Protein AF-A0A1F6KHM4-F1 (afdb_monomer_lite)

Foldseek 3Di:
DDPPQPQAAQDLVNLVVLCVQFAPDDPVVLLVCLVLLLVLLVVCCVPQVLLAPDCNPSPNVCVSSQEGEHEPVSVQVCCCVVVVDGDPDDDQWAADSNNRHTYGYDCVVVVVPDDPVVLVVLCVVQVHSVSSSVVVSVLVSSLSSNLRSLVSQWDPVADPLLLSLVSLLVSVVCCVVVVRPRDDDPLSVVSVVLLVVLCVPVNVSLSSSLTRVSDPDPVSSVVSSVVSVVSCVVVVVVVSDVPRPPDPPDDDDD

Radius of gyration: 18.76 Å; chains: 1; bounding box: 48×50×46 Å

pLDDT: mean 82.16, std 16.26, range [26.11, 97.56]

Structure (mmCIF, N/CA/C/O backbone):
data_AF-A0A1F6KHM4-F1
#
_entry.id   AF-A0A1F6KHM4-F1
#
loop_
_atom_site.group_PDB
_atom_site.id
_atom_site.type_symbol
_atom_site.label_atom_id
_atom_site.label_alt_id
_atom_site.label_comp_id
_atom_site.label_asym_id
_atom_site.label_entity_id
_atom_site.label_seq_id
_atom_site.pdbx_PDB_ins_code
_atom_site.Cartn_x
_atom_site.Cartn_y
_atom_site.Cartn_z
_atom_site.occupancy
_atom_site.B_iso_or_equiv
_atom_site.auth_seq_id
_atom_site.auth_comp_id
_atom_site.auth_asym_id
_atom_site.auth_atom_id
_atom_site.pdbx_PDB_model_num
ATOM 1 N N . MET A 1 1 ? 14.483 -21.999 -14.421 1.00 28.62 1 MET A N 1
ATOM 2 C CA . MET A 1 1 ? 13.491 -22.537 -13.471 1.00 28.62 1 MET A CA 1
ATOM 3 C C . MET A 1 1 ? 12.609 -21.375 -13.069 1.00 28.62 1 MET A C 1
ATOM 5 O O . MET A 1 1 ? 13.083 -20.493 -12.366 1.00 28.62 1 MET A O 1
ATOM 9 N N . GLY A 1 2 ? 11.421 -21.286 -13.671 1.00 30.05 2 GLY A N 1
ATOM 10 C CA . GLY A 1 2 ? 10.464 -20.228 -13.361 1.00 30.05 2 GLY A CA 1
ATOM 11 C C . GLY A 1 2 ? 9.961 -20.434 -11.942 1.00 30.05 2 GLY A C 1
ATOM 12 O O . GLY A 1 2 ? 9.588 -21.547 -11.585 1.00 30.05 2 GLY A O 1
ATOM 13 N N . VAL A 1 3 ? 10.021 -19.390 -11.123 1.00 30.77 3 VAL A N 1
ATOM 14 C CA . VAL A 1 3 ? 9.354 -19.400 -9.824 1.00 30.77 3 VAL A CA 1
ATOM 15 C C . VAL A 1 3 ? 7.864 -19.340 -10.140 1.00 30.77 3 VAL A C 1
ATOM 17 O O . VAL A 1 3 ? 7.354 -18.280 -10.499 1.00 30.77 3 VAL A O 1
ATOM 20 N N . GLU A 1 4 ? 7.195 -20.492 -10.112 1.00 34.97 4 GLU A N 1
ATOM 21 C CA . GLU A 1 4 ? 5.739 -20.564 -10.180 1.00 34.97 4 GLU A CA 1
ATOM 22 C C . GLU A 1 4 ? 5.186 -19.744 -9.016 1.00 34.97 4 GLU A C 1
ATOM 24 O O . GLU A 1 4 ? 5.328 -20.086 -7.839 1.00 34.97 4 GLU A O 1
ATOM 29 N N . ARG A 1 5 ? 4.612 -18.591 -9.355 1.00 45.84 5 ARG A N 1
ATOM 30 C CA . ARG A 1 5 ? 3.789 -17.830 -8.437 1.00 45.84 5 ARG A CA 1
ATOM 31 C C . ARG A 1 5 ? 2.599 -18.720 -8.052 1.00 45.84 5 ARG A C 1
ATOM 33 O O . ARG A 1 5 ? 1.748 -19.000 -8.890 1.00 45.84 5 ARG A O 1
ATOM 40 N N . ASN A 1 6 ? 2.514 -19.152 -6.795 1.00 44.81 6 ASN A N 1
ATOM 41 C CA . ASN A 1 6 ? 1.256 -19.656 -6.233 1.00 44.81 6 ASN A CA 1
ATOM 42 C C . ASN A 1 6 ? 0.303 -18.460 -6.010 1.00 44.81 6 ASN A C 1
ATOM 44 O O . ASN A 1 6 ? 0.031 -18.072 -4.874 1.00 44.81 6 ASN A O 1
ATOM 48 N N . ASP A 1 7 ? -0.148 -17.844 -7.108 1.00 59.03 7 ASP A N 1
ATOM 49 C CA . ASP A 1 7 ? -1.039 -16.677 -7.157 1.00 59.03 7 ASP A CA 1
ATOM 50 C C . ASP A 1 7 ? -2.502 -17.118 -7.066 1.00 59.03 7 ASP A C 1
ATOM 52 O O . ASP A 1 7 ? -3.278 -17.043 -8.017 1.00 59.03 7 ASP A O 1
ATOM 56 N N . PHE A 1 8 ? -2.898 -17.615 -5.899 1.00 75.94 8 PHE A N 1
ATOM 57 C CA . PHE A 1 8 ? -4.319 -17.675 -5.582 1.00 75.94 8 PHE A CA 1
ATOM 58 C C . PHE A 1 8 ? -4.787 -16.270 -5.189 1.00 75.94 8 PHE A C 1
ATOM 60 O O . PHE A 1 8 ? -4.265 -15.701 -4.230 1.00 75.94 8 PHE A O 1
ATOM 67 N N . ILE A 1 9 ? -5.779 -15.733 -5.899 1.00 83.81 9 ILE A N 1
ATOM 68 C CA . ILE A 1 9 ? -6.504 -14.513 -5.525 1.00 83.81 9 ILE A CA 1
ATOM 69 C C . ILE A 1 9 ? -7.805 -14.928 -4.835 1.00 83.81 9 ILE A C 1
ATOM 71 O O . ILE A 1 9 ? -8.534 -15.787 -5.335 1.00 83.81 9 ILE A O 1
ATOM 75 N N . ALA A 1 10 ? -8.088 -14.346 -3.669 1.00 86.69 10 ALA A N 1
ATOM 76 C CA . ALA A 1 10 ? -9.263 -14.695 -2.887 1.00 86.69 10 ALA A CA 1
ATOM 77 C C . ALA A 1 10 ? -10.538 -14.279 -3.629 1.00 86.69 10 ALA A C 1
ATOM 79 O O . ALA A 1 10 ? -10.721 -13.118 -3.994 1.00 86.69 10 ALA A O 1
ATOM 80 N N . SER A 1 11 ? -11.439 -15.240 -3.833 1.00 87.12 11 SER A N 1
ATOM 81 C CA . SER A 1 11 ? -12.748 -14.971 -4.427 1.00 87.12 11 SER A CA 1
ATOM 82 C C . SER A 1 11 ? -13.629 -14.145 -3.480 1.00 87.12 11 SER A C 1
ATOM 84 O O . SER A 1 11 ? -13.403 -14.115 -2.269 1.00 87.12 11 SER A O 1
ATOM 86 N N . LYS A 1 12 ? -14.701 -13.536 -4.005 1.00 87.50 12 LYS A N 1
ATOM 87 C CA . LYS A 1 12 ? -15.715 -12.854 -3.175 1.00 87.50 12 LYS A CA 1
ATOM 88 C C . LYS A 1 12 ? -16.316 -13.773 -2.107 1.00 87.50 12 LYS A C 1
ATOM 90 O O . LYS A 1 12 ? -16.565 -13.331 -0.991 1.00 87.50 12 LYS A O 1
ATOM 95 N N . GLU A 1 13 ? -16.529 -15.046 -2.436 1.00 89.69 13 GLU A N 1
ATOM 96 C CA . GLU A 1 13 ? -17.033 -16.042 -1.487 1.00 89.69 13 GLU A CA 1
ATOM 97 C C . GLU A 1 13 ? -16.014 -16.336 -0.383 1.00 89.69 13 GLU A C 1
ATOM 99 O O . GLU A 1 13 ? -16.358 -16.268 0.794 1.00 89.69 13 GLU A O 1
ATOM 104 N N . THR A 1 14 ? -14.748 -16.547 -0.754 1.00 91.25 14 THR A N 1
ATOM 105 C CA . THR A 1 14 ? -13.648 -16.716 0.204 1.00 91.25 14 THR A CA 1
ATOM 106 C C . THR A 1 14 ? -13.553 -15.519 1.146 1.00 91.25 14 THR A C 1
ATOM 108 O O . THR A 1 14 ? -13.461 -15.694 2.356 1.00 91.25 14 THR A O 1
ATOM 111 N N . MET A 1 15 ? -13.624 -14.297 0.611 1.00 91.81 15 MET A N 1
ATOM 112 C CA . MET A 1 15 ? -13.589 -13.085 1.427 1.00 91.81 15 MET A CA 1
ATOM 113 C C . MET A 1 15 ? -14.795 -12.981 2.358 1.00 91.81 15 MET A C 1
ATOM 115 O O . MET A 1 15 ? -14.624 -12.613 3.514 1.00 91.81 15 MET A O 1
ATOM 119 N N . ARG A 1 16 ? -16.002 -13.342 1.906 1.00 90.12 16 ARG A N 1
ATOM 120 C CA . ARG A 1 16 ? -17.200 -13.371 2.759 1.00 90.12 16 ARG A CA 1
ATOM 121 C C . ARG A 1 16 ? -17.022 -14.320 3.948 1.00 90.12 16 ARG A C 1
ATOM 123 O O . ARG A 1 16 ? -17.365 -13.951 5.068 1.00 90.12 16 ARG A O 1
ATOM 130 N N . ASP A 1 17 ? -16.473 -15.511 3.719 1.00 91.69 17 ASP A N 1
ATOM 131 C CA . ASP A 1 17 ? -16.219 -16.472 4.797 1.00 91.69 17 ASP A CA 1
ATOM 132 C C . ASP A 1 17 ? -15.145 -15.963 5.767 1.00 91.69 17 ASP A C 1
ATOM 134 O O . ASP A 1 17 ? -15.367 -15.962 6.976 1.00 91.69 17 ASP A O 1
ATOM 138 N N . LEU A 1 18 ? -14.034 -15.421 5.256 1.00 92.88 18 LEU A N 1
ATOM 139 C CA . LEU A 1 18 ? -12.994 -14.817 6.096 1.00 92.88 18 LEU A CA 1
ATOM 140 C C . LEU A 1 18 ? -13.534 -13.654 6.940 1.00 92.88 18 LEU A C 1
ATOM 142 O O . LEU A 1 18 ? -13.205 -13.525 8.117 1.00 92.88 18 LEU A O 1
ATOM 146 N N . ARG A 1 19 ? -14.396 -12.812 6.370 1.00 92.69 19 ARG A N 1
ATOM 147 C CA . ARG A 1 19 ? -14.997 -11.690 7.098 1.00 92.69 19 ARG A CA 1
ATOM 148 C C . ARG A 1 19 ? -15.915 -12.167 8.213 1.00 92.69 19 ARG A C 1
ATOM 150 O O . ARG A 1 19 ? -15.824 -11.647 9.319 1.00 92.69 19 ARG A O 1
ATOM 157 N N . ARG A 1 20 ? -16.739 -13.185 7.953 1.00 90.31 20 ARG A N 1
ATOM 158 C CA . ARG A 1 20 ? -17.593 -13.804 8.976 1.00 90.31 20 ARG A CA 1
ATOM 159 C C . ARG A 1 20 ? -16.772 -14.374 10.134 1.00 90.31 20 ARG A C 1
ATOM 161 O O . ARG A 1 20 ? -17.189 -14.260 11.282 1.00 90.31 20 ARG A O 1
ATOM 168 N N . ASP A 1 21 ? -15.640 -15.001 9.826 1.00 90.12 21 ASP A N 1
ATOM 169 C CA . ASP A 1 21 ? -14.897 -15.804 10.798 1.00 90.12 21 ASP A CA 1
ATOM 170 C C . ASP A 1 21 ? -13.852 -14.994 11.591 1.00 90.12 21 ASP A C 1
ATOM 172 O O . ASP A 1 21 ? -13.484 -15.399 12.700 1.00 90.12 21 ASP A O 1
ATOM 176 N N . TYR A 1 22 ? -13.384 -13.864 11.042 1.00 91.69 22 TYR A N 1
ATOM 177 C CA . TYR A 1 22 ? -12.294 -13.074 11.626 1.00 91.69 22 TYR A CA 1
ATOM 178 C C . TYR A 1 22 ? -12.566 -11.570 11.728 1.00 91.69 22 TYR A C 1
ATOM 180 O O . TYR A 1 22 ? -11.898 -10.905 12.520 1.00 91.69 22 TYR A O 1
ATOM 188 N N . SER A 1 23 ? -13.481 -11.002 10.932 1.00 89.69 23 SER A N 1
ATOM 189 C CA . SER A 1 23 ? -13.598 -9.547 10.880 1.00 89.69 23 SER A CA 1
ATOM 190 C C . SER A 1 23 ? -14.338 -8.960 12.073 1.00 89.69 23 SER A C 1
ATOM 192 O O . SER A 1 23 ? -15.332 -9.501 12.551 1.00 89.69 23 SER 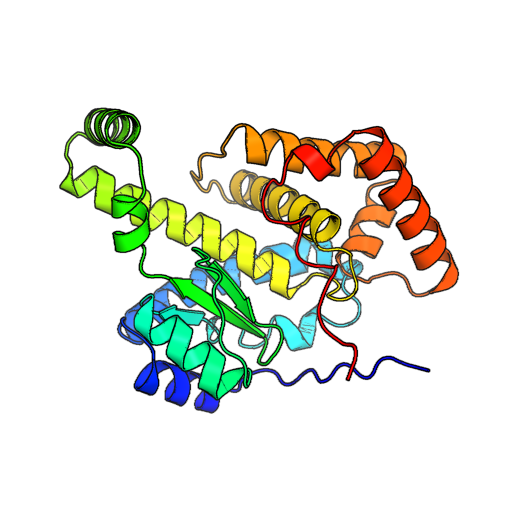A O 1
ATOM 194 N N . VAL A 1 24 ? -13.858 -7.803 12.524 1.00 85.88 24 VAL A N 1
ATOM 195 C CA . VAL A 1 24 ? -14.419 -7.069 13.669 1.00 85.88 24 VAL A CA 1
ATOM 196 C C . VAL A 1 24 ? -15.332 -5.917 13.257 1.00 85.88 24 VAL A C 1
ATOM 198 O O . VAL A 1 24 ? -15.947 -5.273 14.106 1.00 85.88 24 VAL A O 1
ATOM 201 N N . VAL A 1 25 ? -15.461 -5.666 11.953 1.00 84.50 25 VAL A N 1
ATOM 202 C CA . VAL A 1 25 ? -16.332 -4.626 11.397 1.00 84.50 25 VAL A CA 1
ATOM 203 C C . VAL A 1 25 ? -17.408 -5.245 10.508 1.00 84.50 25 VAL A C 1
ATOM 205 O O . VAL A 1 25 ? -17.296 -6.373 10.034 1.00 84.50 25 VAL A O 1
ATOM 208 N N . ARG A 1 26 ? -18.486 -4.494 10.272 1.00 83.44 26 ARG A N 1
ATOM 209 C CA . ARG A 1 26 ? -19.587 -4.937 9.405 1.00 83.44 26 ARG A CA 1
ATOM 210 C C . ARG A 1 26 ? -19.180 -4.890 7.933 1.00 83.44 26 ARG A C 1
ATOM 212 O O . ARG A 1 26 ? -18.459 -3.982 7.524 1.00 83.44 26 ARG A O 1
ATOM 219 N N . ASP A 1 27 ? -19.758 -5.778 7.126 1.00 80.06 27 ASP A N 1
ATOM 220 C CA . ASP A 1 27 ? -19.531 -5.818 5.675 1.00 80.06 27 ASP A CA 1
ATOM 221 C C . ASP A 1 27 ? -19.780 -4.468 4.994 1.00 80.06 27 ASP A C 1
ATOM 223 O O . ASP A 1 27 ? -18.946 -4.028 4.211 1.00 80.06 27 ASP A O 1
ATOM 227 N N . SER A 1 28 ? -20.839 -3.751 5.380 1.00 82.56 28 SER A N 1
ATOM 228 C CA . SER A 1 28 ? -21.159 -2.431 4.819 1.00 82.56 28 SER A CA 1
ATOM 229 C C . SER A 1 28 ? -20.051 -1.389 5.026 1.00 82.56 28 SER A C 1
ATOM 231 O O . SER A 1 28 ? -19.874 -0.502 4.197 1.00 82.56 28 SER A O 1
ATOM 233 N N . PHE A 1 29 ? -19.301 -1.472 6.132 1.00 84.50 29 PHE A N 1
ATOM 234 C CA . PHE A 1 29 ? -18.171 -0.574 6.376 1.00 84.50 29 PHE A CA 1
ATOM 235 C C . PHE A 1 29 ? -16.986 -0.940 5.477 1.00 84.50 29 PHE A C 1
ATOM 237 O O . PHE A 1 29 ? -16.412 -0.064 4.837 1.00 84.50 29 PHE A O 1
ATOM 244 N N . GLN A 1 30 ? -16.675 -2.231 5.339 1.00 83.69 30 GLN A N 1
ATOM 245 C CA . GLN A 1 30 ? -15.611 -2.687 4.434 1.00 83.69 30 GLN A CA 1
ATOM 246 C C . GLN A 1 30 ? -15.922 -2.348 2.976 1.00 83.69 30 GLN A C 1
ATOM 248 O O . GLN A 1 30 ? -15.033 -1.918 2.251 1.00 83.69 30 GLN A O 1
ATOM 253 N N . GLU A 1 31 ? -17.180 -2.494 2.554 1.00 82.94 31 GLU A N 1
ATOM 254 C CA . GLU A 1 31 ? -17.634 -2.100 1.217 1.00 82.94 31 GLU A CA 1
ATOM 255 C C . GLU A 1 31 ? -17.439 -0.601 0.972 1.00 82.94 31 GLU A C 1
ATOM 257 O O . GLU A 1 31 ? -16.967 -0.221 -0.096 1.00 82.94 31 GLU A O 1
ATOM 262 N N . SER A 1 32 ? -17.717 0.249 1.971 1.00 84.94 32 SER A N 1
ATOM 263 C CA . SER A 1 32 ? -17.492 1.695 1.843 1.00 84.94 32 SER A CA 1
ATOM 264 C C . SER A 1 32 ? -16.016 2.047 1.616 1.00 84.94 32 SER A C 1
ATOM 266 O O . SER A 1 32 ? -15.709 2.935 0.824 1.00 84.94 32 SER A O 1
ATOM 268 N N . LEU A 1 33 ? -15.103 1.296 2.239 1.00 87.69 33 LEU A N 1
ATOM 269 C CA . LEU A 1 33 ? -13.656 1.459 2.081 1.00 87.69 33 LEU A CA 1
ATOM 270 C C . LEU A 1 33 ? -13.120 0.812 0.804 1.00 87.69 33 LEU A C 1
ATOM 272 O O . LEU A 1 33 ? -12.094 1.242 0.280 1.00 87.69 33 LEU A O 1
ATOM 276 N N . GLY A 1 34 ? -13.834 -0.177 0.264 1.00 88.81 34 GLY A N 1
ATOM 277 C CA . GLY A 1 34 ? -13.542 -0.758 -1.041 1.00 88.81 34 GLY A CA 1
ATOM 278 C C . GLY A 1 34 ? -13.520 0.296 -2.151 1.00 88.81 34 GLY A C 1
ATOM 279 O O . GLY A 1 34 ? -12.678 0.218 -3.043 1.00 88.81 34 GLY A O 1
ATOM 280 N N . THR A 1 35 ? -14.359 1.333 -2.062 1.00 89.12 35 THR A N 1
ATOM 281 C CA . THR A 1 35 ? -14.328 2.467 -3.001 1.00 89.12 35 THR A CA 1
ATOM 282 C C . THR A 1 35 ? -12.956 3.141 -3.032 1.00 89.12 35 THR A C 1
ATOM 284 O O . THR A 1 35 ? -12.414 3.352 -4.112 1.00 89.12 35 THR A O 1
ATOM 287 N N . LEU A 1 36 ? -12.344 3.397 -1.869 1.00 91.00 36 LEU A N 1
ATOM 288 C CA . LEU A 1 36 ? -11.007 3.991 -1.794 1.00 91.00 36 LEU A CA 1
ATOM 289 C C . LEU A 1 36 ? -9.944 3.064 -2.397 1.00 91.00 36 LEU A C 1
ATOM 291 O O . LEU A 1 36 ? -9.118 3.511 -3.186 1.00 91.00 36 LEU A O 1
ATOM 295 N N . VAL A 1 37 ? -9.990 1.765 -2.083 1.00 93.12 37 VAL A N 1
ATOM 296 C CA . VAL A 1 37 ? -9.074 0.777 -2.683 1.00 93.12 37 VAL A CA 1
ATOM 297 C C . VAL A 1 37 ? -9.197 0.789 -4.208 1.00 93.12 37 VAL A C 1
ATOM 299 O O . VAL A 1 37 ? -8.187 0.764 -4.912 1.00 93.12 37 VAL A O 1
ATOM 302 N N . ARG A 1 38 ? -10.429 0.855 -4.730 1.00 91.75 38 ARG A N 1
ATOM 303 C CA . ARG A 1 38 ? -10.678 0.917 -6.171 1.00 91.75 38 ARG A CA 1
ATOM 304 C C . ARG A 1 38 ? -10.103 2.188 -6.784 1.00 91.75 38 ARG A C 1
ATOM 306 O O . ARG A 1 38 ? -9.415 2.097 -7.793 1.00 91.75 38 ARG A O 1
ATOM 313 N N . GLU A 1 39 ? -10.334 3.341 -6.165 1.00 91.75 39 GLU A N 1
ATOM 314 C CA . GLU A 1 39 ? -9.797 4.620 -6.632 1.00 91.75 39 GLU A CA 1
ATOM 315 C C . GLU A 1 39 ? -8.266 4.625 -6.691 1.00 91.75 39 GLU A C 1
ATOM 317 O O . GLU A 1 39 ? -7.688 5.038 -7.698 1.00 91.75 39 GLU A O 1
ATOM 322 N N . VAL A 1 40 ? -7.606 4.131 -5.640 1.00 93.25 40 VAL A N 1
ATOM 323 C CA . VAL A 1 40 ? -6.141 4.031 -5.582 1.00 93.25 40 VAL A CA 1
ATOM 324 C C . VAL A 1 40 ? -5.620 3.049 -6.635 1.00 93.25 40 VAL A C 1
ATOM 326 O O . VAL A 1 40 ? -4.666 3.352 -7.352 1.00 93.25 40 VAL A O 1
ATOM 329 N N . SER A 1 41 ? -6.269 1.891 -6.776 1.00 92.38 41 SER A N 1
ATOM 330 C CA . SER A 1 41 ? -5.954 0.902 -7.811 1.00 92.38 41 SER A CA 1
ATOM 331 C C . SER A 1 41 ? -6.075 1.496 -9.219 1.00 92.38 41 SER A C 1
ATOM 333 O O . SER A 1 41 ? -5.171 1.337 -10.037 1.00 92.38 41 SER A O 1
ATOM 335 N N . ASP A 1 42 ? -7.173 2.194 -9.514 1.00 91.44 42 ASP A N 1
ATOM 336 C CA . ASP A 1 42 ? -7.412 2.808 -10.823 1.00 91.44 42 ASP A CA 1
ATOM 337 C C . ASP A 1 42 ? -6.386 3.907 -11.125 1.00 91.44 42 ASP A C 1
ATOM 339 O O . ASP A 1 42 ? -5.901 4.003 -12.256 1.00 91.44 42 ASP A O 1
ATOM 343 N N . PHE A 1 43 ? -5.995 4.689 -10.116 1.00 92.75 43 PHE A N 1
ATOM 344 C CA . PHE A 1 43 ? -4.909 5.658 -10.236 1.00 92.75 43 PHE A CA 1
ATOM 345 C C . PHE A 1 43 ? -3.581 4.978 -10.597 1.00 92.75 43 PHE A C 1
ATOM 347 O O . PHE A 1 43 ? -2.951 5.353 -11.587 1.00 92.75 43 PHE A O 1
ATOM 354 N N . LEU A 1 44 ? -3.182 3.944 -9.847 1.00 92.69 44 LEU A N 1
ATOM 355 C CA . LEU A 1 44 ? -1.940 3.202 -10.084 1.00 92.69 44 LEU A CA 1
ATOM 356 C C . LEU A 1 44 ? -1.903 2.592 -11.486 1.00 92.69 44 LEU A C 1
ATOM 358 O O . LEU A 1 44 ? -0.911 2.730 -12.200 1.00 92.69 44 LEU A O 1
ATOM 362 N N . VAL A 1 45 ? -2.999 1.961 -11.907 1.00 91.44 45 VAL A N 1
ATOM 363 C CA . VAL A 1 45 ? -3.124 1.358 -13.238 1.00 91.44 45 VAL A CA 1
ATOM 364 C C . VAL A 1 45 ? -3.091 2.416 -14.340 1.00 91.44 45 VAL A C 1
ATOM 366 O O . VAL A 1 45 ? -2.487 2.188 -15.387 1.00 91.44 45 VAL A O 1
ATOM 369 N N . THR A 1 46 ? -3.726 3.567 -14.133 1.00 91.12 46 THR A N 1
ATOM 370 C CA . THR A 1 46 ? -3.741 4.644 -15.132 1.00 91.12 46 THR A CA 1
ATOM 371 C C . THR A 1 46 ? -2.362 5.272 -15.289 1.00 91.12 46 THR A C 1
ATOM 373 O O . THR A 1 46 ? -1.926 5.503 -16.415 1.00 91.12 46 THR A O 1
ATOM 376 N N . LYS A 1 47 ? -1.671 5.529 -14.175 1.00 93.00 47 LYS A N 1
ATOM 377 C CA . LYS A 1 47 ? -0.398 6.254 -14.161 1.00 93.00 47 LYS A CA 1
ATOM 378 C C . LYS A 1 47 ? 0.810 5.365 -14.462 1.00 93.00 47 LYS A C 1
ATOM 380 O O . LYS A 1 47 ? 1.700 5.786 -15.187 1.00 93.00 47 LYS A O 1
ATOM 385 N N . TYR A 1 48 ? 0.831 4.138 -13.941 1.00 92.44 48 TYR A N 1
ATOM 386 C CA . TYR A 1 48 ? 1.996 3.242 -13.997 1.00 92.44 48 TYR A CA 1
ATOM 387 C C . TYR A 1 48 ? 1.717 1.907 -14.704 1.00 92.44 48 TYR A C 1
ATOM 389 O O . TYR A 1 48 ? 2.593 1.044 -14.771 1.00 92.44 48 TYR A O 1
ATOM 397 N N . GLY A 1 49 ? 0.512 1.711 -15.252 1.00 90.12 49 GLY A N 1
ATOM 398 C CA . GLY A 1 49 ? 0.074 0.425 -15.804 1.00 90.12 49 GLY A CA 1
ATOM 399 C C . GLY A 1 49 ? 0.908 -0.103 -16.972 1.00 90.12 49 GLY A C 1
ATOM 400 O O . GLY A 1 49 ? 0.924 -1.308 -17.212 1.00 90.12 49 GLY A O 1
ATOM 401 N N . GLU A 1 50 ? 1.637 0.753 -17.690 1.00 90.69 50 GLU A N 1
ATOM 402 C CA . GLU A 1 50 ? 2.561 0.304 -18.740 1.00 90.69 50 GLU A CA 1
ATOM 403 C C . GLU A 1 50 ? 3.780 -0.463 -18.193 1.00 90.69 50 GLU A C 1
ATOM 405 O O . GLU A 1 50 ? 4.373 -1.279 -18.902 1.00 90.69 50 GLU A O 1
ATOM 410 N N . PHE A 1 51 ? 4.113 -0.269 -16.912 1.00 92.75 51 PHE A N 1
ATOM 411 C CA . PHE A 1 51 ? 5.207 -0.950 -16.213 1.00 92.75 51 PHE A CA 1
ATOM 412 C C . PHE A 1 51 ? 4.751 -2.216 -15.468 1.00 92.75 51 PHE A C 1
ATOM 414 O O . PHE A 1 51 ? 5.565 -2.862 -14.811 1.00 92.75 51 PHE A O 1
ATOM 421 N N . MET A 1 52 ? 3.470 -2.586 -15.586 1.00 89.00 52 MET A N 1
ATOM 422 C CA . MET A 1 52 ? 2.776 -3.622 -14.810 1.00 89.00 52 MET A CA 1
ATOM 423 C C . MET A 1 52 ? 2.376 -4.829 -15.689 1.00 89.00 52 MET A C 1
ATOM 425 O O . MET A 1 52 ? 1.209 -4.979 -16.060 1.00 89.00 52 MET A O 1
ATOM 429 N N . PRO A 1 53 ? 3.306 -5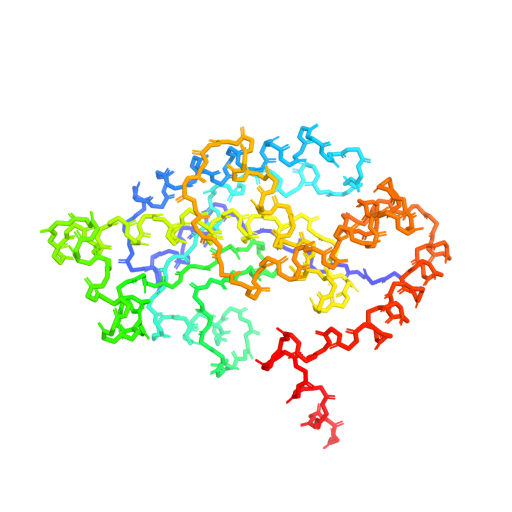.733 -16.047 1.00 77.06 53 PRO A N 1
ATOM 430 C CA . PRO A 1 53 ? 3.093 -6.713 -17.116 1.00 77.06 53 PRO A CA 1
ATOM 431 C C . PRO A 1 53 ? 2.068 -7.808 -16.794 1.00 77.06 53 PRO A C 1
ATOM 433 O O . PRO A 1 53 ? 1.573 -8.435 -17.722 1.00 77.06 53 PRO A O 1
ATOM 436 N N . ASN A 1 54 ? 1.750 -8.047 -15.516 1.00 61.53 54 ASN A N 1
ATOM 437 C CA . ASN A 1 54 ? 0.846 -9.127 -15.086 1.00 61.53 54 ASN A CA 1
ATOM 438 C C . ASN A 1 54 ? -0.227 -8.682 -14.078 1.00 61.53 54 ASN A C 1
ATOM 440 O O . ASN A 1 54 ? -1.028 -9.500 -13.636 1.00 61.53 54 ASN A O 1
ATOM 444 N N . THR A 1 55 ? -0.232 -7.415 -13.661 1.00 59.94 55 THR A N 1
ATOM 445 C CA . THR A 1 55 ? -1.020 -6.962 -12.503 1.00 59.94 55 THR A CA 1
ATOM 446 C C . THR A 1 55 ? -2.264 -6.162 -12.887 1.00 59.94 55 THR A C 1
ATOM 448 O O . THR A 1 55 ? -3.204 -6.115 -12.099 1.00 59.94 55 THR A O 1
ATOM 451 N N . LYS A 1 56 ? -2.345 -5.629 -14.115 1.00 60.78 56 LYS A N 1
ATOM 452 C CA . LYS A 1 56 ? -3.482 -4.800 -14.544 1.00 60.78 56 LYS A CA 1
ATOM 453 C C . LYS A 1 56 ? -4.836 -5.515 -14.433 1.00 60.78 56 LYS A C 1
ATOM 455 O O . LYS A 1 56 ? -5.735 -4.985 -13.790 1.00 60.78 56 LYS A O 1
ATOM 460 N N . ASP A 1 57 ? -4.959 -6.723 -14.980 1.00 55.38 57 ASP A N 1
ATOM 461 C CA . ASP A 1 57 ? -6.261 -7.408 -15.061 1.00 55.38 57 ASP A CA 1
ATOM 462 C C . ASP A 1 57 ? -6.504 -8.370 -13.883 1.00 55.38 57 ASP A C 1
ATOM 464 O O . ASP A 1 57 ? -7.629 -8.536 -13.434 1.00 55.38 57 ASP A O 1
ATOM 468 N N . GLN A 1 58 ? -5.454 -8.985 -13.325 1.00 59.50 58 GLN A N 1
ATOM 469 C CA . GLN A 1 58 ? -5.602 -9.979 -12.246 1.00 59.50 58 GLN A CA 1
ATOM 470 C C . GLN A 1 58 ? -5.658 -9.367 -10.846 1.00 59.50 58 GLN A C 1
ATOM 472 O O . GLN A 1 58 ? -6.267 -9.944 -9.946 1.00 59.50 58 GLN A O 1
ATOM 477 N N . ILE A 1 59 ? -4.986 -8.229 -10.644 1.00 63.62 59 ILE A N 1
ATOM 478 C CA . ILE A 1 59 ? -4.929 -7.577 -9.336 1.00 63.62 59 ILE A CA 1
ATOM 479 C C . ILE A 1 59 ? -5.980 -6.486 -9.228 1.00 63.62 59 ILE A C 1
ATOM 481 O O . ILE A 1 59 ? -6.488 -6.322 -8.133 1.00 63.62 59 ILE A O 1
ATOM 485 N N . SER A 1 60 ? -6.374 -5.791 -10.300 1.00 65.19 60 SER A N 1
ATOM 486 C CA . SER A 1 60 ? -7.422 -4.765 -10.174 1.00 65.19 60 SER A CA 1
ATOM 487 C C . SER A 1 60 ? -8.832 -5.353 -10.043 1.00 65.19 60 SER A C 1
ATOM 489 O O . SER A 1 60 ? -9.675 -4.771 -9.357 1.00 65.19 60 SER A O 1
ATOM 491 N N . ASP A 1 61 ? -9.099 -6.519 -10.639 1.00 72.69 61 ASP A N 1
ATOM 492 C CA . ASP A 1 61 ? -10.430 -7.121 -10.609 1.00 72.69 61 ASP A CA 1
ATOM 493 C C . ASP A 1 61 ? -10.793 -7.591 -9.195 1.00 72.69 61 ASP A C 1
ATOM 495 O O . ASP A 1 61 ? -10.221 -8.526 -8.628 1.00 72.69 61 ASP A O 1
ATOM 499 N N . GLY A 1 62 ? -11.772 -6.914 -8.595 1.00 80.69 62 GLY A N 1
ATOM 500 C CA . GLY A 1 62 ? -12.300 -7.260 -7.283 1.00 80.69 62 GLY A CA 1
ATOM 501 C C . GLY A 1 62 ? -11.388 -6.918 -6.103 1.00 80.69 62 GLY A C 1
ATOM 502 O O . GLY A 1 62 ? -11.674 -7.390 -4.998 1.00 80.69 62 GLY A O 1
ATOM 503 N N . ILE A 1 63 ? -10.316 -6.135 -6.295 1.00 87.12 63 ILE A N 1
ATOM 504 C CA . ILE A 1 63 ? -9.402 -5.687 -5.224 1.00 87.12 63 ILE A CA 1
ATOM 505 C C . ILE A 1 63 ? -10.124 -4.983 -4.080 1.00 87.12 63 ILE A C 1
ATOM 507 O O . ILE A 1 63 ? -9.819 -5.226 -2.915 1.00 87.12 63 ILE A O 1
ATOM 511 N N . GLU A 1 64 ? -11.168 -4.226 -4.401 1.00 89.81 64 GLU A N 1
ATOM 512 C CA . GLU A 1 64 ? -12.019 -3.529 -3.445 1.00 89.81 64 GLU A CA 1
ATOM 513 C C . GLU A 1 64 ? -12.722 -4.470 -2.457 1.00 89.81 64 GLU A C 1
ATOM 515 O O . GLU A 1 64 ? -13.122 -4.068 -1.367 1.00 89.81 64 GLU A O 1
ATOM 520 N N . ASN A 1 65 ? -12.835 -5.756 -2.803 1.00 88.75 65 ASN A N 1
ATOM 521 C CA . ASN A 1 65 ? -13.477 -6.765 -1.967 1.00 88.75 65 ASN A CA 1
ATOM 522 C C . ASN A 1 65 ? -12.482 -7.535 -1.088 1.00 88.75 65 ASN A C 1
ATOM 524 O O . ASN A 1 65 ? -12.901 -8.391 -0.310 1.00 88.75 65 ASN A O 1
ATOM 528 N N . ARG A 1 66 ? -11.178 -7.261 -1.187 1.00 90.75 66 ARG A N 1
ATOM 529 C CA . ARG A 1 66 ? -10.125 -8.043 -0.520 1.00 90.75 66 ARG A CA 1
ATOM 530 C C . ARG A 1 66 ? -9.571 -7.380 0.741 1.00 90.75 66 ARG A C 1
ATOM 532 O O . ARG A 1 66 ? -8.461 -7.685 1.161 1.00 90.75 66 ARG A O 1
ATOM 539 N N . LEU A 1 67 ? -10.374 -6.522 1.370 1.00 92.19 67 LEU A N 1
ATOM 540 C CA . LEU A 1 67 ? -10.111 -5.980 2.702 1.00 92.19 67 LEU A CA 1
ATOM 541 C C . LEU A 1 67 ? -10.594 -6.925 3.808 1.00 92.19 67 LEU A C 1
ATOM 543 O O . LEU A 1 67 ? -11.681 -7.511 3.702 1.00 92.19 67 LEU A O 1
ATOM 547 N N . LEU A 1 68 ? -9.801 -7.013 4.877 1.00 91.81 68 LEU A N 1
ATOM 548 C CA . LEU A 1 68 ? -10.128 -7.730 6.103 1.00 91.81 68 LEU A CA 1
ATOM 549 C C . LEU A 1 68 ? -9.683 -6.926 7.337 1.00 91.81 68 LEU A C 1
ATOM 551 O O . LEU A 1 68 ? -8.497 -6.663 7.516 1.00 91.81 68 LEU A O 1
ATOM 555 N N . PHE A 1 69 ? -10.634 -6.561 8.198 1.00 90.44 69 PHE A N 1
ATOM 556 C CA . PHE A 1 69 ? -10.360 -5.806 9.430 1.00 90.44 69 PHE A CA 1
ATOM 557 C C . PHE A 1 69 ? -10.303 -6.711 10.644 1.00 90.44 69 PHE A C 1
ATOM 559 O O . PHE A 1 69 ? -11.307 -7.357 10.941 1.00 90.44 69 PHE A O 1
ATOM 566 N N . LEU A 1 70 ? -9.185 -6.721 11.363 1.00 89.06 70 LEU A N 1
ATOM 567 C CA . LEU A 1 70 ? -8.926 -7.663 12.450 1.00 89.06 70 LEU A CA 1
ATOM 568 C C . LEU A 1 70 ? -8.565 -6.937 13.753 1.00 89.06 70 LEU A C 1
ATOM 570 O O . LEU A 1 70 ? -7.883 -5.920 13.741 1.00 89.06 70 LEU A O 1
ATOM 574 N N . THR A 1 71 ? -8.946 -7.498 14.900 1.00 86.81 71 THR A N 1
ATOM 575 C CA . THR A 1 71 ? -8.239 -7.213 16.164 1.00 86.81 71 THR A CA 1
ATOM 576 C C . THR A 1 71 ? -6.893 -7.937 16.191 1.00 86.81 71 THR A C 1
ATOM 578 O O . THR A 1 71 ? -6.698 -8.903 15.450 1.00 86.81 71 THR A O 1
ATOM 581 N N . LYS A 1 72 ? -5.993 -7.567 17.113 1.00 83.19 72 LYS A N 1
ATOM 582 C CA . LYS A 1 72 ? -4.757 -8.331 17.386 1.00 83.19 72 LYS A CA 1
ATOM 583 C C . LYS A 1 72 ? -4.991 -9.828 17.593 1.00 83.19 72 LYS A C 1
ATOM 585 O O . LYS A 1 72 ? -4.268 -10.651 17.038 1.00 83.19 72 LYS A O 1
ATOM 590 N N . GLU A 1 73 ? -6.012 -10.195 18.364 1.00 86.31 73 GLU A N 1
ATOM 591 C CA . GLU A 1 73 ? -6.348 -11.603 18.611 1.00 86.31 73 GLU A CA 1
ATOM 592 C C . GLU A 1 73 ? -6.793 -12.315 17.323 1.00 86.31 73 GLU A C 1
ATOM 594 O O . GLU A 1 73 ? -6.296 -13.396 16.994 1.00 86.31 73 GLU A O 1
ATOM 599 N N . SER A 1 74 ? -7.680 -11.678 16.552 1.00 89.00 74 SER A N 1
ATOM 600 C CA . SER A 1 74 ? -8.180 -12.232 15.287 1.00 89.00 74 SER A CA 1
ATOM 601 C C . SER A 1 74 ? -7.079 -12.334 14.234 1.00 89.00 74 SER A C 1
ATOM 603 O O . SER A 1 74 ? -7.082 -13.268 13.438 1.00 89.00 74 SER A O 1
ATOM 605 N N . TYR A 1 75 ? -6.109 -11.421 14.262 1.00 87.88 75 TYR A N 1
ATOM 606 C CA . TYR A 1 75 ? -4.921 -11.447 13.419 1.00 87.88 75 TYR A CA 1
ATOM 607 C C . TYR A 1 75 ? -4.042 -12.673 13.675 1.00 87.88 75 TYR A C 1
ATOM 609 O O . TYR A 1 75 ? -3.714 -13.386 12.726 1.00 87.88 75 TYR A O 1
ATOM 617 N N . VAL A 1 76 ? -3.720 -12.975 14.939 1.00 88.12 76 VAL A N 1
ATOM 618 C CA . VAL A 1 76 ? -2.921 -14.165 15.290 1.00 88.12 76 VAL A CA 1
ATOM 619 C C . VAL A 1 76 ? -3.628 -15.437 14.821 1.00 88.12 76 VAL A C 1
ATOM 621 O O . VAL A 1 76 ? -3.005 -16.325 14.231 1.00 88.12 76 VAL A O 1
ATOM 624 N N . LYS A 1 77 ? -4.948 -15.507 15.029 1.00 89.69 77 LYS A N 1
ATOM 625 C CA . LYS A 1 77 ? -5.773 -16.632 14.584 1.00 89.69 77 LYS A CA 1
ATOM 626 C C . LYS A 1 77 ? -5.796 -16.755 13.055 1.00 89.69 77 LYS A C 1
ATOM 628 O O . LYS A 1 77 ? -5.527 -17.832 12.530 1.00 89.69 77 LYS A O 1
ATOM 633 N N . PHE A 1 78 ? -6.052 -15.658 12.341 1.00 91.44 78 PHE A N 1
ATOM 634 C CA . PHE A 1 78 ? -6.041 -15.617 10.877 1.00 91.44 78 PHE A CA 1
ATOM 635 C C . PHE A 1 78 ? -4.691 -16.068 10.312 1.00 91.44 78 PHE A C 1
ATOM 637 O O . PHE A 1 78 ? -4.661 -16.898 9.410 1.00 91.44 78 PHE A O 1
ATOM 644 N N . HIS A 1 79 ? -3.570 -15.588 10.859 1.00 88.38 79 HIS A N 1
ATOM 645 C CA . HIS A 1 79 ? -2.236 -16.000 10.415 1.00 88.38 79 HIS A CA 1
ATOM 646 C C . HIS A 1 79 ? -2.021 -17.507 10.560 1.00 88.38 79 HIS A C 1
ATOM 648 O O . HIS A 1 79 ? -1.564 -18.168 9.622 1.00 88.38 79 HIS A O 1
ATOM 654 N N . LYS A 1 80 ? -2.404 -18.066 11.709 1.00 88.62 80 LYS A N 1
ATOM 655 C CA . LYS A 1 80 ? -2.286 -19.500 11.965 1.00 88.62 80 LYS A CA 1
ATOM 656 C C . LYS A 1 80 ? -3.123 -20.321 10.988 1.00 88.62 80 LYS A C 1
ATOM 658 O O . LYS A 1 80 ? -2.597 -21.251 10.379 1.00 88.62 80 LYS A O 1
ATOM 663 N N . ASP A 1 81 ? -4.384 -19.949 10.802 1.00 90.81 81 ASP A N 1
ATOM 664 C CA . ASP A 1 81 ? -5.339 -20.708 9.992 1.00 90.81 81 ASP A CA 1
ATOM 665 C C . ASP A 1 81 ? -5.086 -20.538 8.481 1.00 90.81 81 ASP A C 1
ATOM 667 O O . ASP A 1 81 ? -5.113 -21.506 7.719 1.00 90.81 81 ASP A O 1
ATOM 671 N N . TRP A 1 82 ? -4.806 -19.311 8.029 1.00 89.19 82 TRP A N 1
ATOM 672 C CA . TRP A 1 82 ? -4.649 -18.973 6.612 1.00 89.19 82 TRP A CA 1
ATOM 673 C C . TRP A 1 82 ? -3.232 -19.218 6.094 1.00 89.19 82 TRP A C 1
ATOM 675 O O . TRP A 1 82 ? -3.059 -19.716 4.976 1.00 89.19 82 TRP A O 1
ATOM 685 N N . LEU A 1 83 ? -2.207 -18.879 6.881 1.00 83.25 83 LEU A N 1
ATOM 686 C CA . LEU A 1 83 ? -0.800 -18.952 6.468 1.00 83.25 83 LEU A CA 1
ATOM 687 C C . LEU A 1 83 ? -0.062 -20.157 7.048 1.00 83.25 83 LEU A C 1
ATOM 689 O O . LEU A 1 83 ? 1.047 -20.448 6.601 1.00 83.25 83 LEU A O 1
ATOM 693 N N . GLY A 1 84 ? -0.672 -20.887 7.985 1.00 84.50 84 GLY A N 1
ATOM 694 C CA . GLY A 1 84 ? -0.092 -22.098 8.565 1.00 84.50 84 GLY A CA 1
ATOM 695 C C . GLY A 1 84 ? 1.099 -21.827 9.484 1.00 84.50 84 GLY A C 1
ATOM 696 O O . GLY A 1 84 ? 1.902 -22.729 9.720 1.00 84.50 84 GLY A O 1
ATOM 697 N N . ARG A 1 85 ? 1.251 -20.591 9.974 1.00 82.19 85 ARG A N 1
ATOM 698 C CA . ARG A 1 85 ? 2.328 -20.191 10.887 1.00 82.19 85 ARG A CA 1
ATOM 699 C C . ARG A 1 85 ? 1.828 -19.189 11.917 1.00 82.19 85 ARG A C 1
ATOM 701 O O . ARG A 1 85 ? 0.967 -18.369 11.614 1.00 82.19 85 ARG A O 1
ATOM 708 N N . GLU A 1 86 ? 2.387 -19.260 13.118 1.00 77.50 86 GLU A N 1
ATOM 709 C CA . GLU A 1 86 ? 2.181 -18.221 14.127 1.00 77.50 86 GLU A CA 1
ATOM 710 C C . GLU A 1 86 ? 3.013 -16.989 13.770 1.00 77.50 86 GLU A C 1
ATOM 712 O O . GLU A 1 86 ? 4.097 -17.102 13.196 1.00 77.50 86 GLU A O 1
ATOM 717 N N . GLU A 1 87 ? 2.472 -15.817 14.077 1.00 74.69 87 GLU A N 1
ATOM 718 C CA . GLU A 1 87 ? 3.080 -14.531 13.769 1.00 74.69 87 GLU A CA 1
ATOM 719 C C . GLU A 1 87 ? 3.217 -13.727 15.056 1.00 74.69 87 GLU A C 1
ATOM 721 O O . GLU A 1 87 ? 2.252 -13.564 15.804 1.00 74.69 87 GLU A O 1
ATOM 726 N N . SER A 1 88 ? 4.438 -13.272 15.327 1.00 64.69 88 SER A N 1
ATOM 727 C CA . SER A 1 88 ? 4.778 -12.496 16.522 1.00 64.69 88 SER A CA 1
ATOM 728 C C . SER A 1 88 ? 4.821 -10.994 16.243 1.00 64.69 88 SER A C 1
ATOM 730 O O . SER A 1 88 ? 4.782 -10.199 17.184 1.00 64.69 88 SER A O 1
ATOM 732 N N . ARG A 1 89 ? 4.884 -10.590 14.964 1.00 68.38 89 ARG A N 1
ATOM 733 C CA . ARG A 1 89 ? 4.816 -9.182 14.559 1.00 68.38 89 ARG A CA 1
ATOM 734 C C . ARG A 1 89 ? 3.419 -8.615 14.797 1.00 68.38 89 ARG A C 1
ATOM 736 O O . ARG A 1 89 ? 2.424 -9.323 14.679 1.00 68.38 89 ARG A O 1
ATOM 743 N N . ASN A 1 90 ? 3.358 -7.315 15.075 1.00 68.19 90 ASN A N 1
ATOM 744 C CA . ASN A 1 90 ? 2.116 -6.587 15.331 1.00 68.19 90 ASN A CA 1
ATOM 745 C C . ASN A 1 90 ? 1.996 -5.369 14.393 1.00 68.19 90 ASN A C 1
ATOM 747 O O . ASN A 1 90 ? 2.208 -4.237 14.837 1.00 68.19 90 ASN A O 1
ATOM 751 N N . PRO A 1 91 ? 1.784 -5.599 13.083 1.00 75.44 91 PRO A N 1
ATOM 752 C CA . PRO A 1 91 ? 1.703 -4.527 12.097 1.00 75.44 91 PRO A CA 1
ATOM 753 C C . PRO A 1 91 ? 0.382 -3.764 12.230 1.00 75.44 91 PRO A C 1
ATOM 755 O O . PRO A 1 91 ? -0.616 -4.334 12.644 1.00 75.44 91 PRO A O 1
ATOM 758 N N . THR A 1 92 ? 0.333 -2.490 11.844 1.00 77.31 92 THR A N 1
ATOM 759 C CA . THR A 1 92 ? -0.935 -1.733 11.778 1.00 77.31 92 THR A CA 1
ATOM 760 C C . THR A 1 92 ? -1.777 -2.118 10.561 1.00 77.31 92 THR A C 1
ATOM 762 O O . THR A 1 92 ? -3.006 -2.082 10.608 1.00 77.31 92 THR A O 1
ATOM 765 N N . ALA A 1 93 ? -1.108 -2.505 9.480 1.00 85.81 93 ALA A N 1
ATOM 766 C CA . ALA A 1 93 ? -1.669 -2.992 8.233 1.00 85.81 93 ALA A CA 1
ATOM 767 C C . ALA A 1 93 ? -0.621 -3.861 7.525 1.00 85.81 93 ALA A C 1
ATOM 769 O O . ALA A 1 93 ? 0.567 -3.734 7.821 1.00 85.81 93 ALA A O 1
ATOM 770 N N . TYR A 1 94 ? -1.057 -4.777 6.661 1.00 86.50 94 TYR A N 1
ATOM 771 C CA . TYR A 1 94 ? -0.160 -5.476 5.737 1.00 86.50 94 TYR A CA 1
ATOM 772 C C . TYR A 1 94 ? -0.937 -6.124 4.582 1.00 86.50 94 TYR A C 1
ATOM 774 O O . TYR A 1 94 ? -2.107 -6.507 4.721 1.00 86.50 94 TYR A O 1
ATOM 782 N N . VAL A 1 95 ? -0.257 -6.353 3.460 1.00 87.69 95 VAL A N 1
ATOM 783 C CA . VAL A 1 95 ? -0.749 -7.209 2.378 1.00 87.69 95 VAL A CA 1
ATOM 784 C C . VAL A 1 95 ? -0.302 -8.655 2.547 1.00 87.69 95 VAL A C 1
ATOM 786 O O . VAL A 1 95 ? 0.880 -9.002 2.548 1.00 87.69 95 VAL A O 1
ATOM 789 N N . CYS A 1 96 ? -1.282 -9.551 2.560 1.00 87.19 96 CYS A N 1
ATOM 790 C CA . CYS A 1 96 ? -1.072 -10.973 2.411 1.00 87.19 96 CYS A CA 1
ATOM 791 C C . CYS A 1 96 ? -1.014 -11.360 0.927 1.00 87.19 96 CYS A C 1
ATOM 793 O O . CYS A 1 96 ? -2.037 -11.393 0.236 1.00 87.19 96 CYS A O 1
ATOM 795 N N . LYS A 1 97 ? 0.176 -11.755 0.452 1.00 82.56 97 LYS A N 1
ATOM 796 C CA . LYS A 1 97 ? 0.357 -12.275 -0.914 1.00 82.56 97 LYS A CA 1
ATOM 797 C C . LYS A 1 97 ? -0.584 -13.448 -1.224 1.00 82.56 97 LYS A C 1
ATOM 799 O O . LYS A 1 97 ? -1.134 -13.531 -2.318 1.00 82.56 97 LYS A O 1
ATOM 804 N N . LYS A 1 98 ? -0.810 -14.351 -0.260 1.00 84.44 98 LYS A N 1
ATOM 805 C CA . LYS A 1 98 ? -1.766 -15.459 -0.412 1.00 84.44 98 LYS A CA 1
ATOM 806 C C . LYS A 1 98 ? -3.195 -14.915 -0.364 1.00 84.44 98 LYS A C 1
ATOM 808 O O . LYS A 1 98 ? -3.672 -14.511 0.692 1.00 84.44 98 LYS A O 1
ATOM 813 N N . GLY A 1 99 ? -3.894 -14.974 -1.492 1.00 83.62 99 GLY A N 1
ATOM 814 C CA . GLY A 1 99 ? -5.234 -14.413 -1.644 1.00 83.62 99 GLY A CA 1
ATOM 815 C C . GLY A 1 99 ? -5.237 -12.948 -2.086 1.00 83.62 99 GLY A C 1
ATOM 816 O O . GLY A 1 99 ? -6.307 -12.444 -2.420 1.00 83.62 99 GLY A O 1
ATOM 817 N N . GLY A 1 100 ? -4.081 -12.272 -2.104 1.00 86.69 100 GLY A N 1
ATOM 818 C CA . GLY A 1 100 ? -3.984 -10.829 -2.336 1.00 86.69 100 GLY A CA 1
ATOM 819 C C . GLY A 1 100 ? -4.924 -10.053 -1.414 1.00 86.69 100 GLY A C 1
ATOM 820 O O . GLY A 1 100 ? -5.763 -9.297 -1.896 1.00 86.69 100 GLY A O 1
ATOM 821 N N . ILE A 1 101 ? -4.849 -10.332 -0.111 1.00 89.94 101 ILE A N 1
ATOM 822 C CA . ILE A 1 101 ? -5.744 -9.783 0.917 1.00 89.94 101 ILE A CA 1
ATOM 823 C C . ILE A 1 101 ? -5.030 -8.628 1.604 1.00 89.94 101 ILE A C 1
ATOM 825 O O . ILE A 1 101 ? -3.913 -8.806 2.082 1.00 89.94 101 ILE A O 1
ATOM 829 N N . THR A 1 102 ? -5.675 -7.473 1.688 1.00 91.69 102 THR A N 1
ATOM 830 C CA . THR A 1 102 ? -5.211 -6.356 2.512 1.00 91.69 102 THR A CA 1
ATOM 831 C C . THR A 1 102 ? -5.823 -6.489 3.899 1.00 91.69 102 THR A C 1
ATOM 833 O O . THR A 1 102 ? -7.047 -6.496 4.051 1.00 91.69 102 THR A O 1
ATOM 836 N N . VAL A 1 103 ? -4.972 -6.608 4.913 1.00 90.62 103 VAL A N 1
ATOM 837 C CA . VAL A 1 103 ? -5.384 -6.731 6.309 1.00 90.62 103 VAL A CA 1
ATOM 838 C C . VAL A 1 103 ? -5.118 -5.420 7.031 1.00 90.62 103 VAL A C 1
ATOM 840 O O . VAL A 1 103 ? -4.025 -4.866 6.949 1.00 90.62 103 VAL A O 1
ATOM 843 N N . LEU A 1 104 ? -6.124 -4.940 7.754 1.00 89.38 104 LEU A N 1
ATOM 844 C CA . LEU A 1 104 ? -6.073 -3.707 8.532 1.00 89.38 104 LEU A CA 1
ATOM 845 C C . LEU A 1 104 ? -6.366 -4.054 9.992 1.00 89.38 104 LEU A C 1
ATOM 847 O O . LEU A 1 104 ? -7.382 -4.693 10.277 1.00 89.38 104 LEU A O 1
ATOM 851 N N . LEU A 1 105 ? -5.477 -3.678 10.915 1.00 84.69 105 LEU A N 1
ATOM 852 C CA . LEU A 1 105 ? -5.753 -3.861 12.338 1.00 84.69 105 LEU A CA 1
ATOM 853 C C . LEU A 1 105 ? -6.637 -2.735 12.874 1.00 84.69 105 LEU A C 1
ATOM 855 O O . LEU A 1 105 ? -6.625 -1.617 12.357 1.00 84.69 105 LEU A O 1
ATOM 859 N N . ASP A 1 106 ? -7.410 -3.046 13.914 1.00 77.56 106 ASP A N 1
ATOM 860 C CA . ASP A 1 106 ? -8.282 -2.088 14.591 1.00 77.56 106 ASP A CA 1
ATOM 861 C C . ASP A 1 106 ? -7.506 -0.824 15.006 1.00 77.56 106 ASP A C 1
ATOM 863 O O . ASP A 1 106 ? -6.610 -0.833 15.854 1.00 77.56 106 ASP A O 1
ATOM 867 N N . THR A 1 107 ? -7.877 0.298 14.396 1.00 67.06 107 THR A N 1
ATOM 868 C CA . THR A 1 107 ? -7.239 1.608 14.548 1.00 67.06 107 THR A CA 1
ATOM 869 C C . THR A 1 107 ? -7.386 2.191 15.953 1.00 67.06 107 THR A C 1
ATOM 871 O O . THR A 1 107 ? -6.592 3.051 16.342 1.00 67.06 107 THR A O 1
ATOM 874 N N . LEU A 1 108 ? -8.329 1.710 16.773 1.00 68.31 108 LEU A N 1
ATOM 875 C CA . LEU A 1 108 ? -8.389 2.088 18.190 1.00 68.31 108 LEU A CA 1
ATOM 876 C C . LEU A 1 108 ? -7.146 1.618 18.959 1.00 68.31 108 LEU A C 1
ATOM 878 O O . LEU A 1 108 ? -6.703 2.279 19.905 1.00 68.31 108 LEU A O 1
ATOM 882 N N . GLU A 1 109 ? -6.526 0.521 18.523 1.00 67.00 109 GLU A N 1
ATOM 883 C CA . GLU A 1 109 ? -5.258 0.054 19.078 1.00 67.00 109 GLU A CA 1
ATOM 884 C C . GLU A 1 109 ? -4.080 0.944 18.652 1.00 67.00 109 GLU A C 1
ATOM 886 O O . GLU A 1 109 ? -3.105 1.058 19.401 1.00 67.00 109 GLU A O 1
ATOM 891 N N . VAL A 1 110 ? -4.186 1.630 17.505 1.00 64.56 110 VAL A N 1
ATOM 892 C CA . VAL A 1 110 ? -3.204 2.629 17.051 1.00 64.56 110 VAL A CA 1
ATOM 893 C C . VAL A 1 110 ? -3.234 3.843 17.973 1.00 64.56 110 VAL A C 1
ATOM 895 O O . VAL A 1 110 ? -2.191 4.222 18.503 1.00 64.56 110 VAL A O 1
ATOM 898 N N . TRP A 1 111 ? -4.419 4.395 18.272 1.00 71.12 111 TRP A N 1
ATOM 899 C CA . TRP A 1 111 ? -4.543 5.491 19.244 1.00 71.12 111 TRP A CA 1
ATOM 900 C C . TRP A 1 111 ? -3.962 5.108 20.609 1.00 71.12 111 TRP A C 1
ATOM 902 O O . TRP A 1 111 ? -3.280 5.913 21.242 1.00 71.12 111 TRP A O 1
ATOM 912 N N . ALA A 1 112 ? -4.174 3.873 21.074 1.00 72.88 112 ALA A N 1
ATOM 913 C CA . ALA A 1 112 ? -3.594 3.409 22.332 1.00 72.88 112 ALA A CA 1
ATOM 914 C C . ALA A 1 112 ? -2.053 3.484 22.337 1.00 72.88 112 ALA A C 1
ATOM 916 O O . ALA A 1 112 ? -1.485 3.860 23.364 1.00 72.88 112 ALA A O 1
ATOM 917 N N . GLY A 1 113 ? -1.405 3.216 21.198 1.00 68.38 113 GLY A N 1
ATOM 918 C CA . GLY A 1 113 ? 0.053 3.216 21.033 1.00 68.38 113 GLY A CA 1
ATOM 919 C C . GLY A 1 113 ? 0.722 4.589 20.891 1.00 68.38 113 GLY A C 1
ATOM 920 O O . GLY A 1 113 ? 1.929 4.681 21.099 1.00 68.38 113 GLY A O 1
ATOM 921 N N . ILE A 1 114 ? -0.027 5.655 20.586 1.00 73.38 114 ILE A N 1
ATOM 922 C CA . ILE A 1 114 ? 0.521 7.020 20.455 1.00 73.38 114 ILE A CA 1
ATOM 923 C C . ILE A 1 114 ? 0.973 7.551 21.828 1.00 73.38 114 ILE A C 1
ATOM 925 O O . ILE A 1 114 ? 0.291 7.337 22.842 1.00 73.38 114 ILE A O 1
ATOM 929 N N . SER A 1 115 ? 2.106 8.262 21.881 1.00 75.44 115 SER A N 1
ATOM 930 C CA . SER A 1 115 ? 2.607 8.845 23.131 1.00 75.44 115 SER A CA 1
ATOM 931 C C . SER A 1 115 ? 1.636 9.886 23.702 1.00 75.44 115 SER A C 1
ATOM 933 O O . SER A 1 115 ? 0.861 10.514 22.980 1.00 75.44 115 SER A O 1
ATOM 935 N N . GLN A 1 116 ? 1.668 10.101 25.018 1.00 82.44 116 GLN A N 1
ATOM 936 C CA . GLN A 1 116 ? 0.778 11.075 25.659 1.00 82.44 116 GLN A CA 1
ATOM 937 C C . GLN A 1 116 ? 0.983 12.500 25.110 1.00 82.44 116 GLN A C 1
ATOM 939 O O . GLN A 1 116 ? 0.013 13.210 24.867 1.00 82.44 116 GLN A O 1
ATOM 944 N N . THR A 1 117 ? 2.231 12.884 24.833 1.00 81.19 117 THR A N 1
ATOM 945 C CA . THR A 1 117 ? 2.575 14.193 24.258 1.00 81.19 117 THR A CA 1
ATOM 946 C C . THR A 1 117 ? 2.015 14.381 22.848 1.00 81.19 117 THR A C 1
ATOM 948 O O . THR A 1 117 ? 1.541 15.461 22.511 1.00 81.19 117 THR A O 1
ATOM 951 N N . GLU A 1 118 ? 2.048 13.349 22.006 1.00 75.94 118 GLU A N 1
ATOM 952 C CA . GLU A 1 118 ? 1.449 13.419 20.668 1.00 75.94 118 GLU A CA 1
ATOM 953 C C . GLU A 1 118 ? -0.079 13.454 20.740 1.00 75.94 118 GLU A C 1
ATOM 955 O O . GLU A 1 118 ? -0.702 14.252 20.042 1.00 75.94 118 GLU A O 1
ATOM 960 N N . LYS A 1 119 ? -0.687 12.671 21.643 1.00 81.38 119 LYS A N 1
ATOM 961 C CA . LYS A 1 119 ? -2.135 12.722 21.899 1.00 81.38 119 LYS A CA 1
ATOM 962 C C . LYS A 1 119 ? -2.593 14.130 22.266 1.00 81.38 119 LYS A C 1
ATOM 964 O O . LYS A 1 119 ? -3.598 14.585 21.736 1.00 81.38 119 LYS A O 1
ATOM 969 N N . GLU A 1 120 ? -1.864 14.821 23.140 1.00 85.31 120 GLU A N 1
ATOM 970 C CA . GLU A 1 120 ? -2.183 16.195 23.552 1.00 85.31 120 GLU A CA 1
ATOM 971 C C . GLU A 1 120 ? -2.144 17.179 22.378 1.00 85.31 120 GLU A C 1
ATOM 973 O O . GLU A 1 120 ? -3.082 17.958 22.221 1.00 85.31 120 GLU A O 1
ATOM 978 N N . LYS A 1 121 ? -1.142 17.077 21.494 1.00 83.06 121 LYS A N 1
ATOM 979 C CA . LYS A 1 121 ? -1.068 17.897 20.270 1.00 83.06 121 LYS A CA 1
ATOM 980 C C . LYS A 1 121 ? -2.251 17.654 19.336 1.00 83.06 121 LYS A C 1
ATOM 982 O O . LYS A 1 121 ? -2.810 18.602 18.794 1.00 83.06 121 LYS A O 1
ATOM 987 N N . PHE A 1 122 ? -2.649 16.396 19.151 1.00 82.38 122 PHE A N 1
ATOM 988 C CA . PHE A 1 122 ? -3.805 16.073 18.316 1.00 82.38 122 PHE A CA 1
ATOM 989 C C . PHE A 1 122 ? -5.116 16.556 18.938 1.00 82.38 122 PHE A C 1
ATOM 991 O O . PHE A 1 122 ? -5.969 17.074 18.226 1.00 82.38 122 PHE A O 1
ATOM 998 N N . ILE A 1 123 ? -5.273 16.436 20.258 1.00 87.00 123 ILE A N 1
ATOM 999 C CA . ILE A 1 123 ? -6.446 16.961 20.972 1.00 8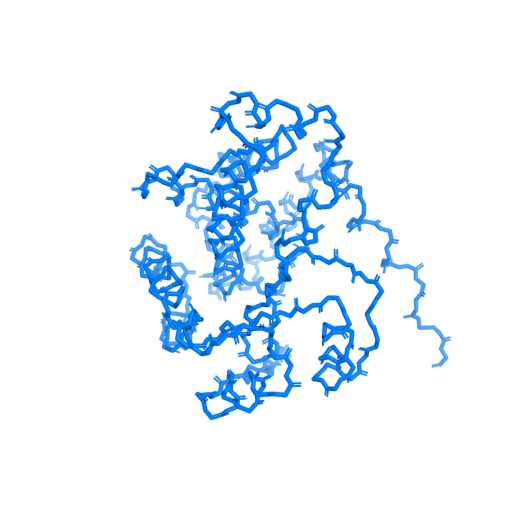7.00 123 ILE A CA 1
ATOM 1000 C C . ILE A 1 123 ? -6.536 18.481 20.821 1.00 87.00 123 ILE A C 1
ATOM 1002 O O . ILE A 1 123 ? -7.624 18.997 20.590 1.00 87.00 123 ILE A O 1
ATOM 1006 N N . GLU A 1 124 ? -5.412 19.192 20.930 1.00 88.00 124 GLU A N 1
ATOM 1007 C CA . GLU A 1 124 ? -5.357 20.640 20.715 1.00 88.00 124 GLU A CA 1
ATOM 1008 C C . GLU A 1 124 ? -5.730 21.010 19.273 1.00 88.00 124 GLU A C 1
ATOM 1010 O O . GLU A 1 124 ? -6.556 21.896 19.064 1.00 88.00 124 GLU A O 1
ATOM 1015 N N . TYR A 1 125 ? -5.182 20.295 18.286 1.00 84.88 125 TYR A N 1
ATOM 1016 C CA . TYR A 1 125 ? -5.437 20.546 16.867 1.00 84.88 125 TYR A CA 1
ATOM 1017 C C . TYR A 1 125 ? -6.895 20.276 16.462 1.00 84.88 125 TYR A C 1
ATOM 1019 O O . TYR A 1 125 ? -7.520 21.102 15.802 1.00 84.88 125 TYR A O 1
ATOM 1027 N N . PHE A 1 126 ? -7.456 19.138 16.884 1.00 85.12 126 PHE A N 1
ATOM 1028 C CA . PHE A 1 126 ? -8.818 18.720 16.533 1.00 85.12 126 PHE A CA 1
ATOM 1029 C C . PHE A 1 126 ? -9.890 19.222 17.514 1.00 85.12 126 PHE A C 1
ATOM 1031 O O . PHE A 1 126 ? -11.075 18.975 17.309 1.00 85.12 126 PHE A O 1
ATOM 1038 N N . GLY A 1 127 ? -9.500 19.917 18.585 1.00 87.88 127 GLY A N 1
ATOM 1039 C CA . GLY A 1 127 ? -10.393 20.567 19.550 1.00 87.88 127 GLY A CA 1
ATOM 1040 C C . GLY A 1 127 ? -10.997 19.654 20.625 1.00 87.88 127 GLY A C 1
ATOM 1041 O O . GLY A 1 127 ? -11.467 20.149 21.651 1.00 87.88 127 GLY A O 1
ATOM 1042 N N . SER A 1 128 ? -10.978 18.332 20.443 1.00 90.69 128 SER A N 1
ATOM 1043 C CA . SER A 1 128 ? -11.400 17.365 21.461 1.00 90.69 128 SER A CA 1
ATOM 1044 C C . SER A 1 128 ? -10.730 16.005 21.278 1.00 90.69 128 SER A C 1
ATOM 1046 O O . SER A 1 128 ? -10.210 15.676 20.212 1.00 90.69 128 SER A O 1
ATOM 1048 N N . LYS A 1 129 ? -10.768 15.180 22.328 1.00 87.00 129 LYS A N 1
ATOM 1049 C CA . LYS A 1 129 ? -10.264 13.802 22.284 1.00 87.00 129 LYS A CA 1
ATOM 1050 C C . LYS A 1 129 ? -11.072 12.931 21.334 1.00 87.00 129 LYS A C 1
ATOM 1052 O O . LYS A 1 129 ? -10.495 12.150 20.587 1.00 87.00 129 LYS A O 1
ATOM 1057 N N . GLU A 1 130 ? -12.389 13.064 21.359 1.00 87.56 130 GLU A N 1
ATOM 1058 C CA . GLU A 1 130 ? -13.298 12.299 20.516 1.00 87.56 130 GLU A CA 1
ATOM 1059 C C . GLU A 1 130 ? -13.084 12.627 19.031 1.00 87.56 130 GLU A C 1
ATOM 1061 O O . GLU A 1 130 ? -13.000 11.711 18.210 1.00 87.56 130 GLU A O 1
ATOM 1066 N N . GLN A 1 131 ? -12.920 13.912 18.692 1.00 85.44 131 GLN A N 1
ATOM 1067 C CA . GLN A 1 131 ? -12.586 14.326 17.326 1.00 85.44 131 GLN A CA 1
ATOM 1068 C C . GLN A 1 131 ? -11.187 13.857 16.932 1.00 85.44 131 GLN A C 1
ATOM 1070 O O . GLN A 1 131 ? -11.053 13.229 15.892 1.00 85.44 131 GLN A O 1
ATOM 1075 N N . ALA A 1 132 ? -10.172 14.040 17.782 1.00 84.12 132 ALA A N 1
ATOM 1076 C CA . ALA A 1 132 ? -8.815 13.579 17.483 1.00 84.12 132 ALA A CA 1
ATOM 1077 C C . ALA A 1 132 ? -8.753 12.071 17.189 1.00 84.12 132 ALA A C 1
ATOM 1079 O O . ALA A 1 132 ? -8.111 11.659 16.228 1.00 84.12 132 ALA A O 1
ATOM 1080 N N . ILE A 1 133 ? -9.447 11.242 17.978 1.00 83.25 133 ILE A N 1
ATOM 1081 C CA . ILE A 1 133 ? -9.523 9.793 17.736 1.00 83.25 133 ILE A CA 1
ATOM 1082 C C . ILE A 1 133 ? -10.189 9.500 16.390 1.00 83.25 133 ILE A C 1
ATOM 1084 O O . ILE A 1 133 ? -9.697 8.655 15.644 1.00 83.25 133 ILE A O 1
ATOM 1088 N N . THR A 1 134 ? -11.300 10.174 16.093 1.00 82.50 134 THR A N 1
ATOM 1089 C CA . THR A 1 134 ? -12.075 9.953 14.864 1.00 82.50 134 THR A CA 1
ATOM 1090 C C . THR A 1 134 ? -11.267 10.342 13.628 1.00 82.50 134 THR A C 1
ATOM 1092 O O . THR A 1 134 ? -11.106 9.525 12.723 1.00 82.50 134 THR A O 1
ATOM 1095 N N . GLU A 1 135 ? -10.696 11.545 13.627 1.00 81.44 135 GLU A N 1
ATOM 1096 C CA . GLU A 1 135 ? -9.921 12.079 12.506 1.00 81.44 135 GLU A CA 1
ATOM 1097 C C . GLU A 1 135 ? -8.637 11.276 12.283 1.00 81.44 135 GLU A C 1
ATOM 1099 O O . GLU A 1 135 ? -8.367 10.836 11.170 1.00 81.44 135 GLU A O 1
ATOM 1104 N N . LEU A 1 136 ? -7.878 10.961 13.339 1.00 78.38 136 LEU A N 1
ATOM 1105 C CA . LEU A 1 136 ? -6.673 10.135 13.194 1.00 78.38 136 LEU A CA 1
ATOM 1106 C C . LEU A 1 136 ? -6.981 8.709 12.761 1.00 78.38 136 LEU A C 1
ATOM 1108 O O . LEU A 1 136 ? -6.188 8.106 12.043 1.00 78.38 136 LEU A O 1
ATOM 1112 N N . THR A 1 137 ? -8.102 8.147 13.210 1.00 79.00 137 THR A N 1
ATOM 1113 C CA . THR A 1 137 ? -8.550 6.837 12.733 1.00 79.00 137 THR A CA 1
ATOM 1114 C C . THR A 1 137 ? -8.783 6.888 11.231 1.00 79.00 137 THR A C 1
ATOM 1116 O O . THR A 1 137 ? -8.284 6.026 10.514 1.00 79.00 137 THR A O 1
ATOM 1119 N N . TYR A 1 138 ? -9.484 7.914 10.752 1.00 80.19 138 TYR A N 1
ATOM 1120 C CA . TYR A 1 138 ? -9.771 8.091 9.335 1.00 80.19 138 TYR A CA 1
ATOM 1121 C C . TYR A 1 138 ? -8.501 8.334 8.503 1.00 80.19 138 TYR A C 1
ATOM 1123 O O . TYR A 1 138 ? -8.277 7.646 7.510 1.00 80.19 138 TYR A O 1
ATOM 1131 N N . ILE A 1 139 ? -7.620 9.227 8.956 1.00 82.12 139 ILE A N 1
ATOM 1132 C CA . ILE A 1 139 ? -6.334 9.529 8.314 1.00 82.12 139 ILE A CA 1
ATOM 1133 C C . ILE A 1 139 ? -5.450 8.278 8.226 1.00 82.12 139 ILE A C 1
ATOM 1135 O O . ILE A 1 139 ? -4.955 7.944 7.151 1.00 82.12 139 ILE A O 1
ATOM 1139 N N . ASN A 1 140 ? -5.276 7.546 9.333 1.00 81.00 140 ASN A N 1
ATOM 1140 C CA . ASN A 1 140 ? -4.471 6.320 9.341 1.00 81.00 140 ASN A CA 1
ATOM 1141 C C . ASN A 1 140 ? -5.079 5.237 8.453 1.00 81.00 140 ASN A C 1
ATOM 1143 O O . ASN A 1 140 ? -4.355 4.476 7.815 1.00 81.00 140 ASN A O 1
ATOM 1147 N N . LEU A 1 141 ? -6.407 5.157 8.409 1.00 84.44 141 LEU A N 1
ATOM 1148 C CA . LEU A 1 141 ? -7.107 4.207 7.565 1.00 84.44 141 LEU A CA 1
ATOM 1149 C C . LEU A 1 141 ? -6.854 4.483 6.082 1.00 84.44 141 LEU A C 1
ATOM 1151 O O . LEU A 1 141 ? -6.533 3.549 5.350 1.00 84.44 141 LEU A O 1
ATOM 1155 N N . ILE A 1 142 ? -6.940 5.747 5.654 1.00 87.44 142 ILE A N 1
ATOM 1156 C CA . ILE A 1 142 ? -6.585 6.148 4.287 1.00 87.44 142 ILE A CA 1
ATOM 1157 C C . ILE A 1 142 ? -5.120 5.822 4.016 1.00 87.44 142 ILE A C 1
ATOM 1159 O O . ILE A 1 142 ? -4.829 5.137 3.039 1.00 87.44 142 ILE A O 1
ATOM 1163 N N . ALA A 1 143 ? -4.213 6.261 4.892 1.00 87.19 143 ALA A N 1
ATOM 1164 C CA . ALA A 1 143 ? -2.780 6.054 4.721 1.00 87.19 143 ALA A CA 1
ATOM 1165 C C . ALA A 1 143 ? -2.437 4.565 4.552 1.00 87.19 143 ALA A C 1
ATOM 1167 O O . ALA A 1 143 ? -1.749 4.207 3.599 1.00 87.19 143 ALA A O 1
ATOM 1168 N N . ASN A 1 144 ? -2.981 3.699 5.412 1.00 89.00 144 ASN A N 1
ATOM 1169 C CA . ASN A 1 144 ? -2.790 2.253 5.328 1.00 89.00 144 ASN A CA 1
ATOM 1170 C C . ASN A 1 144 ? -3.423 1.670 4.059 1.00 89.00 144 ASN A C 1
ATOM 1172 O O . ASN A 1 144 ? -2.796 0.866 3.384 1.00 89.00 144 ASN A O 1
ATOM 1176 N N . ILE A 1 145 ? -4.642 2.074 3.687 1.00 91.75 145 ILE A N 1
ATOM 1177 C CA . ILE A 1 145 ? -5.276 1.578 2.457 1.00 91.75 145 ILE A CA 1
ATOM 1178 C C . ILE A 1 145 ? -4.442 1.945 1.230 1.00 91.75 145 ILE A C 1
ATOM 1180 O O . ILE A 1 145 ? -4.217 1.083 0.382 1.00 91.75 145 ILE A O 1
ATOM 1184 N N . VAL A 1 146 ? -3.970 3.189 1.131 1.00 93.19 146 VAL A N 1
ATOM 1185 C CA . VAL A 1 146 ? -3.124 3.635 0.018 1.00 93.19 146 VAL A CA 1
ATOM 1186 C C . VAL A 1 146 ? -1.832 2.818 -0.013 1.00 93.19 146 VAL A C 1
A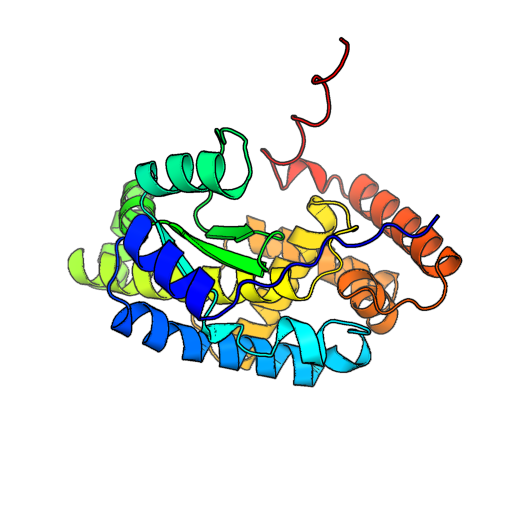TOM 1188 O O . VAL A 1 146 ? -1.521 2.218 -1.041 1.00 93.19 146 VAL A O 1
ATOM 119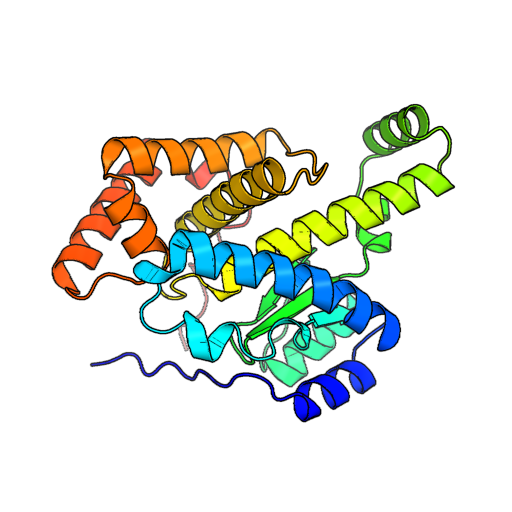1 N N . HIS A 1 147 ? -1.130 2.740 1.120 1.00 93.44 147 HIS A N 1
ATOM 1192 C CA . HIS A 1 147 ? 0.136 2.021 1.268 1.00 93.44 147 HIS A CA 1
ATOM 1193 C C . HIS A 1 147 ? 0.007 0.541 0.881 1.00 93.44 147 HIS A C 1
ATOM 1195 O O . HIS A 1 147 ? 0.683 0.052 -0.024 1.00 93.44 147 HIS A O 1
ATOM 1201 N N . GLU A 1 148 ? -0.947 -0.165 1.485 1.00 92.75 148 GLU A N 1
ATOM 1202 C CA . GLU A 1 148 ? -1.162 -1.581 1.209 1.00 92.75 148 GLU A CA 1
ATOM 1203 C C . GLU A 1 148 ? -1.671 -1.823 -0.213 1.00 92.75 148 GLU A C 1
ATOM 1205 O O . GLU A 1 148 ? -1.315 -2.814 -0.846 1.00 92.75 148 GLU A O 1
ATOM 1210 N N . THR A 1 149 ? -2.471 -0.918 -0.780 1.00 92.50 149 THR A N 1
ATOM 1211 C CA . THR A 1 149 ? -2.899 -1.063 -2.178 1.00 92.50 149 THR A CA 1
ATOM 1212 C C . THR A 1 149 ? -1.699 -1.007 -3.117 1.00 92.50 149 THR A C 1
ATOM 1214 O O . THR A 1 149 ? -1.637 -1.807 -4.045 1.00 92.50 149 THR A O 1
ATOM 1217 N N . VAL A 1 150 ? -0.709 -0.149 -2.862 1.00 93.50 150 VAL A N 1
ATOM 1218 C CA . VAL A 1 150 ? 0.527 -0.111 -3.658 1.00 93.50 150 VAL A CA 1
ATOM 1219 C C . VAL A 1 150 ? 1.288 -1.443 -3.570 1.00 93.50 150 VAL A C 1
ATOM 1221 O O . VAL A 1 150 ? 1.672 -1.983 -4.613 1.00 93.50 150 VAL A O 1
ATOM 1224 N N . HIS A 1 151 ? 1.423 -2.035 -2.376 1.00 91.75 151 HIS A N 1
ATOM 1225 C CA . HIS A 1 151 ? 2.054 -3.354 -2.214 1.00 91.75 151 HIS A CA 1
ATOM 1226 C C . HIS A 1 151 ? 1.378 -4.456 -3.042 1.00 91.75 151 HIS A C 1
ATOM 1228 O O . HIS A 1 151 ? 2.047 -5.393 -3.475 1.00 91.75 151 HIS A O 1
ATOM 1234 N N . GLN A 1 152 ? 0.074 -4.363 -3.327 1.00 88.75 152 GLN A N 1
ATOM 1235 C CA . GLN A 1 152 ? -0.596 -5.340 -4.196 1.00 88.75 152 GLN A CA 1
ATOM 1236 C C . GLN A 1 152 ? -0.010 -5.343 -5.617 1.00 88.75 152 GLN A C 1
ATOM 1238 O O . GLN A 1 152 ? 0.035 -6.396 -6.249 1.00 88.75 152 GLN A O 1
ATOM 1243 N N . PHE A 1 153 ? 0.466 -4.200 -6.120 1.00 89.62 153 PHE A N 1
ATOM 1244 C CA . PHE A 1 153 ? 0.980 -4.067 -7.488 1.00 89.62 153 PHE A CA 1
ATOM 1245 C C . PHE A 1 153 ? 2.488 -4.301 -7.618 1.00 89.62 153 PHE A C 1
ATOM 1247 O O . PHE A 1 153 ? 2.968 -4.477 -8.741 1.00 89.62 153 PHE A O 1
ATOM 1254 N N . GLN A 1 154 ? 3.230 -4.318 -6.509 1.00 90.25 154 GLN A N 1
ATOM 1255 C CA . GLN A 1 154 ? 4.685 -4.461 -6.528 1.00 90.25 154 GLN A CA 1
ATOM 1256 C C . GLN A 1 154 ? 5.145 -5.842 -7.034 1.00 90.25 154 GLN A C 1
ATOM 1258 O O . GLN A 1 154 ? 4.445 -6.859 -6.940 1.00 90.25 154 GLN A O 1
ATOM 1263 N N . ASP A 1 155 ? 6.387 -5.920 -7.505 1.00 89.44 155 ASP A N 1
ATOM 1264 C CA . ASP A 1 155 ? 7.080 -7.185 -7.715 1.00 89.44 155 ASP A CA 1
ATOM 1265 C C . ASP A 1 155 ? 7.481 -7.798 -6.363 1.00 89.44 155 ASP A C 1
ATOM 1267 O O . ASP A 1 155 ? 8.475 -7.439 -5.741 1.00 89.44 155 ASP A O 1
ATOM 1271 N N . TRP A 1 156 ? 6.716 -8.798 -5.924 1.00 85.88 156 TRP A N 1
ATOM 1272 C CA . TRP A 1 156 ? 6.937 -9.556 -4.685 1.00 85.88 156 TRP A CA 1
ATOM 1273 C C . TRP A 1 156 ? 8.283 -10.292 -4.572 1.00 85.88 156 TRP A C 1
ATOM 1275 O O . TRP A 1 156 ? 8.514 -10.964 -3.568 1.00 85.88 156 TRP A O 1
ATOM 1285 N N . SER A 1 157 ? 9.128 -10.271 -5.604 1.00 87.94 157 SER A N 1
ATOM 1286 C CA . SER A 1 157 ? 10.491 -10.813 -5.535 1.00 87.94 157 SER A CA 1
ATOM 1287 C C . SER A 1 157 ? 11.551 -9.769 -5.174 1.00 87.94 157 SER A C 1
ATOM 1289 O O . SER A 1 157 ? 12.737 -10.098 -5.135 1.00 87.94 157 SER A O 1
ATOM 1291 N N . LEU A 1 158 ? 11.144 -8.521 -4.941 1.00 90.81 158 LEU A N 1
ATOM 1292 C CA . LEU A 1 158 ? 12.026 -7.448 -4.508 1.00 90.81 158 LEU A CA 1
ATOM 1293 C C . LEU A 1 158 ? 12.437 -7.599 -3.031 1.00 90.81 158 LEU A C 1
ATOM 1295 O O . LEU A 1 158 ? 11.666 -8.139 -2.234 1.00 90.81 158 LEU A O 1
ATOM 1299 N N . PRO A 1 159 ? 13.627 -7.103 -2.647 1.00 89.81 159 PRO A N 1
ATOM 1300 C CA . PRO A 1 159 ? 14.023 -6.993 -1.246 1.00 89.81 159 PRO A CA 1
ATOM 1301 C C . PRO A 1 159 ? 13.072 -6.091 -0.449 1.00 89.81 159 PRO A C 1
ATOM 1303 O O . PRO A 1 159 ? 12.607 -5.076 -0.966 1.00 89.81 159 PRO A O 1
ATOM 1306 N N . GLU A 1 160 ? 12.852 -6.429 0.825 1.00 84.75 160 GLU A N 1
ATOM 1307 C CA . GLU A 1 160 ? 11.906 -5.747 1.727 1.00 84.75 160 GLU A CA 1
ATOM 1308 C C . GLU A 1 160 ? 12.147 -4.242 1.823 1.00 84.75 160 GLU A C 1
ATOM 1310 O O . GLU A 1 160 ? 11.269 -3.453 1.493 1.00 84.75 160 GLU A O 1
ATOM 1315 N N . LEU A 1 161 ? 13.381 -3.839 2.130 1.00 84.88 161 LEU A N 1
ATOM 1316 C CA . LEU A 1 161 ? 13.760 -2.427 2.194 1.00 84.88 161 LEU A CA 1
ATOM 1317 C C . LEU A 1 161 ? 13.451 -1.672 0.890 1.00 84.88 161 LEU A C 1
ATOM 1319 O O . LEU A 1 161 ? 12.941 -0.558 0.937 1.00 84.88 161 LEU A O 1
ATOM 1323 N N . PHE A 1 162 ? 13.728 -2.273 -0.269 1.00 91.44 162 PHE A N 1
ATOM 1324 C CA . PHE A 1 162 ? 13.495 -1.614 -1.552 1.00 91.44 162 PHE A CA 1
ATOM 1325 C C . PHE A 1 162 ? 12.003 -1.450 -1.849 1.00 91.44 162 PHE A C 1
ATOM 1327 O O . PHE A 1 162 ? 11.580 -0.380 -2.294 1.00 91.44 162 PHE A O 1
ATOM 1334 N N . PHE A 1 163 ? 11.200 -2.492 -1.613 1.00 90.38 163 PHE A N 1
ATOM 1335 C CA . PHE A 1 163 ? 9.779 -2.394 -1.910 1.00 90.38 163 PHE A CA 1
ATOM 1336 C C . PHE A 1 163 ? 9.062 -1.456 -0.928 1.00 90.38 163 PHE A C 1
ATOM 1338 O O . PHE A 1 163 ? 8.220 -0.684 -1.362 1.00 90.38 163 PHE A O 1
ATOM 1345 N N . GLU A 1 164 ? 9.445 -1.432 0.352 1.00 90.19 164 GLU A N 1
ATOM 1346 C CA . GLU A 1 164 ? 8.911 -0.482 1.341 1.00 90.19 164 GLU A CA 1
ATOM 1347 C C . GLU A 1 164 ? 9.228 0.964 0.951 1.00 90.19 164 GLU A C 1
ATOM 1349 O O . GLU A 1 164 ? 8.353 1.830 0.956 1.00 90.19 164 GLU A O 1
ATOM 1354 N N . MET A 1 165 ? 10.470 1.225 0.528 1.00 93.50 165 MET A N 1
ATOM 1355 C CA . MET A 1 165 ? 10.873 2.539 0.027 1.00 93.50 165 MET A CA 1
ATOM 1356 C C . MET A 1 165 ? 10.009 3.006 -1.142 1.00 93.50 165 MET A C 1
ATOM 1358 O O . MET A 1 165 ? 9.528 4.140 -1.143 1.00 93.50 165 MET A O 1
ATOM 1362 N N . GLY A 1 166 ? 9.792 2.126 -2.122 1.00 95.62 166 GLY A N 1
ATOM 1363 C CA . GLY A 1 166 ? 8.919 2.439 -3.244 1.00 95.62 166 GLY A CA 1
ATOM 1364 C C . GLY A 1 166 ? 7.472 2.645 -2.801 1.00 95.62 166 GLY A C 1
ATOM 1365 O O . GLY A 1 166 ? 6.849 3.606 -3.239 1.00 95.62 166 GLY A O 1
ATOM 1366 N N . THR A 1 167 ? 6.947 1.826 -1.887 1.00 94.56 167 THR A N 1
ATOM 1367 C CA . THR A 1 167 ? 5.573 1.970 -1.387 1.00 94.56 167 THR A CA 1
ATOM 1368 C C . THR A 1 167 ? 5.345 3.327 -0.733 1.00 94.56 167 THR A C 1
ATOM 1370 O O . THR A 1 167 ? 4.375 4.004 -1.071 1.00 94.56 167 THR A O 1
ATOM 1373 N N . VAL A 1 168 ? 6.255 3.766 0.144 1.00 93.38 168 VAL A N 1
ATOM 1374 C CA . VAL A 1 168 ? 6.173 5.090 0.783 1.00 93.38 168 VAL A CA 1
ATOM 1375 C C . VAL A 1 168 ? 6.247 6.205 -0.264 1.00 93.38 168 VAL A C 1
ATOM 1377 O O . VAL A 1 168 ? 5.463 7.151 -0.206 1.00 93.38 168 VAL A O 1
ATOM 1380 N N . TYR A 1 169 ? 7.125 6.074 -1.263 1.00 96.00 169 TYR A N 1
ATOM 1381 C CA . TYR A 1 169 ? 7.204 7.025 -2.372 1.00 96.00 169 TYR A CA 1
ATOM 1382 C C . TYR A 1 169 ? 5.884 7.124 -3.156 1.00 96.00 169 TYR A C 1
ATOM 1384 O O . TYR A 1 169 ? 5.346 8.219 -3.317 1.00 96.00 169 TYR A O 1
ATOM 1392 N N . TYR A 1 170 ? 5.318 6.004 -3.618 1.00 96.31 170 TYR A N 1
ATOM 1393 C CA . TYR A 1 170 ? 4.062 6.040 -4.377 1.00 96.31 170 TYR A CA 1
ATOM 1394 C C . TYR A 1 170 ? 2.881 6.481 -3.510 1.00 96.31 170 TYR A C 1
ATOM 1396 O O . TYR A 1 170 ? 1.990 7.156 -4.018 1.00 96.31 170 TYR A O 1
ATOM 1404 N N . GLN A 1 171 ? 2.872 6.151 -2.215 1.00 94.38 171 GLN A N 1
ATOM 1405 C CA . GLN A 1 171 ? 1.880 6.662 -1.273 1.00 94.38 171 GLN A CA 1
ATOM 1406 C C . GLN A 1 171 ? 1.909 8.195 -1.217 1.00 94.38 171 GLN A C 1
ATOM 1408 O O . GLN A 1 171 ? 0.853 8.816 -1.309 1.00 94.38 171 GLN A O 1
ATOM 1413 N N . GLU A 1 172 ? 3.088 8.817 -1.107 1.00 92.44 172 GLU A N 1
ATOM 1414 C CA . GLU A 1 172 ? 3.214 10.281 -1.145 1.00 92.44 172 GLU A CA 1
ATOM 1415 C C . GLU A 1 172 ? 2.710 10.874 -2.466 1.00 92.44 172 GLU A C 1
ATOM 1417 O O . GLU A 1 172 ? 1.995 11.877 -2.460 1.00 92.44 172 GLU A O 1
ATOM 1422 N N . GLU A 1 173 ? 3.056 10.254 -3.598 1.00 93.31 173 GLU A N 1
ATOM 1423 C CA . GLU A 1 173 ? 2.595 10.687 -4.921 1.00 93.31 173 GLU A CA 1
ATOM 1424 C C . GLU A 1 173 ? 1.064 10.626 -5.036 1.00 93.31 173 GLU A C 1
ATOM 1426 O O . GLU A 1 173 ? 0.440 11.586 -5.491 1.00 93.31 173 GLU A O 1
ATOM 1431 N N . ILE A 1 174 ? 0.454 9.525 -4.586 1.00 94.62 174 ILE A N 1
ATOM 1432 C CA . ILE A 1 174 ? -1.002 9.336 -4.581 1.00 94.62 174 ILE A CA 1
ATOM 1433 C C . ILE A 1 174 ? -1.663 10.360 -3.663 1.00 94.62 174 ILE A C 1
ATOM 1435 O O . ILE A 1 174 ? -2.596 11.037 -4.087 1.00 94.62 174 ILE A O 1
ATOM 1439 N N . ASN A 1 175 ? -1.175 10.509 -2.431 1.00 91.44 175 ASN A N 1
ATOM 1440 C CA . ASN A 1 175 ? -1.752 11.440 -1.465 1.00 91.44 175 ASN A CA 1
ATOM 1441 C C . ASN A 1 175 ? -1.725 12.876 -1.993 1.00 91.44 175 ASN A C 1
ATOM 1443 O O . ASN A 1 175 ? -2.724 13.582 -1.892 1.00 91.44 175 ASN A O 1
ATOM 1447 N N . ARG A 1 176 ? -0.617 13.286 -2.623 1.00 91.12 176 ARG A N 1
ATOM 1448 C CA . ARG A 1 176 ? -0.483 14.618 -3.219 1.00 91.12 176 ARG A CA 1
ATOM 1449 C C . ARG A 1 176 ? -1.428 14.832 -4.400 1.00 91.12 176 ARG A C 1
ATOM 1451 O O . ARG A 1 176 ? -2.014 15.901 -4.516 1.00 91.12 176 ARG A O 1
ATOM 1458 N N . GLU A 1 177 ? -1.573 13.854 -5.292 1.00 92.62 177 GLU A N 1
ATOM 1459 C CA . GLU A 1 177 ? -2.421 14.005 -6.487 1.00 92.62 177 GLU A CA 1
ATOM 1460 C C . GLU A 1 177 ? -3.915 13.809 -6.218 1.00 92.62 177 GLU A C 1
ATOM 1462 O O . GLU A 1 177 ? -4.746 14.274 -7.000 1.00 92.62 177 GLU A O 1
ATOM 1467 N N . ARG A 1 178 ? -4.265 13.134 -5.121 1.00 88.75 178 ARG A N 1
ATOM 1468 C CA . ARG A 1 178 ? -5.650 12.902 -4.691 1.00 88.75 178 ARG A CA 1
ATOM 1469 C C . ARG A 1 178 ? -6.105 13.838 -3.572 1.00 88.75 178 ARG A C 1
ATOM 1471 O O . ARG A 1 178 ? -7.254 13.730 -3.157 1.00 88.75 178 ARG A O 1
ATOM 1478 N N . ASP A 1 179 ? -5.234 14.746 -3.132 1.00 88.19 179 ASP A N 1
ATOM 1479 C CA . ASP A 1 179 ? -5.485 15.693 -2.039 1.00 88.19 179 ASP A CA 1
ATOM 1480 C C . ASP A 1 179 ? -5.890 14.984 -0.731 1.00 88.19 179 ASP A C 1
ATOM 1482 O O . ASP A 1 179 ? -6.805 15.387 -0.016 1.00 88.19 179 ASP A O 1
ATOM 1486 N N . TYR A 1 180 ? -5.230 13.858 -0.437 1.00 85.62 180 TYR A N 1
ATOM 1487 C CA . TYR A 1 180 ? -5.412 13.150 0.826 1.00 85.62 180 TYR A CA 1
ATOM 1488 C C . TYR A 1 180 ? -4.527 13.780 1.904 1.00 85.62 180 TYR A C 1
ATOM 1490 O O . TYR A 1 180 ? -3.297 13.732 1.827 1.00 85.62 180 TYR A O 1
ATOM 1498 N N . GLU A 1 181 ? -5.154 14.314 2.952 1.00 79.50 181 GLU A N 1
ATOM 1499 C CA . GLU A 1 181 ? -4.473 14.886 4.118 1.00 79.50 181 GLU A CA 1
ATOM 1500 C C . GLU A 1 181 ? -3.904 13.782 5.027 1.00 79.50 181 GLU A C 1
ATOM 1502 O O . GLU A 1 181 ? -4.442 13.448 6.081 1.00 79.50 181 GLU A O 1
ATOM 1507 N N . CYS A 1 182 ? -2.801 13.173 4.593 1.00 77.75 182 CYS A N 1
ATOM 1508 C CA . CYS A 1 182 ? -2.088 12.132 5.330 1.00 77.75 182 CYS A CA 1
ATOM 1509 C C . CYS A 1 182 ? -0.707 12.650 5.760 1.00 77.75 182 CYS A C 1
ATOM 1511 O O . CYS A 1 182 ? 0.215 12.642 4.940 1.00 77.75 182 CYS A O 1
ATOM 1513 N N . PRO A 1 183 ? -0.535 13.111 7.014 1.00 67.94 183 PRO A N 1
ATOM 1514 C CA . PRO A 1 183 ? 0.753 13.581 7.498 1.00 67.94 183 PRO A CA 1
ATOM 1515 C C . PRO A 1 183 ? 1.773 12.440 7.488 1.00 67.94 183 PRO A C 1
ATOM 1517 O O . PRO A 1 183 ? 1.496 11.334 7.956 1.00 67.94 183 PRO A O 1
ATOM 1520 N N . THR A 1 184 ? 2.961 12.725 6.968 1.00 68.88 184 THR A N 1
ATOM 1521 C CA . THR A 1 184 ? 4.104 11.816 6.988 1.00 68.88 184 THR A CA 1
ATOM 1522 C C . THR A 1 184 ? 4.974 12.073 8.215 1.00 68.88 184 THR A C 1
ATOM 1524 O O . THR A 1 184 ? 4.978 13.148 8.819 1.00 68.88 184 THR A O 1
ATOM 1527 N N . THR A 1 185 ? 5.706 11.045 8.626 1.00 72.00 185 THR A N 1
ATOM 1528 C CA . THR A 1 185 ? 6.757 11.156 9.642 1.00 72.00 185 THR A CA 1
ATOM 1529 C C . THR A 1 185 ? 8.094 11.494 8.983 1.00 72.00 185 THR A C 1
ATOM 1531 O O . THR A 1 185 ? 8.343 11.092 7.850 1.00 72.00 185 THR A O 1
ATOM 1534 N N . GLU A 1 186 ? 9.025 12.106 9.725 1.00 74.31 186 GLU A N 1
ATOM 1535 C CA . GLU A 1 186 ? 10.394 12.379 9.237 1.00 74.31 186 GLU A CA 1
ATOM 1536 C C . GLU A 1 186 ? 11.086 11.114 8.687 1.00 74.31 186 GLU A C 1
ATOM 1538 O O . GLU A 1 186 ? 11.893 11.161 7.760 1.00 74.31 186 GLU A O 1
ATOM 1543 N N . LYS A 1 187 ? 10.763 9.950 9.262 1.00 78.31 187 LYS A N 1
ATOM 1544 C CA . LYS A 1 187 ? 11.251 8.652 8.796 1.00 78.31 187 LYS A CA 1
ATOM 1545 C C . LYS A 1 187 ? 10.708 8.310 7.404 1.00 78.31 187 LYS A C 1
ATOM 1547 O O . LYS A 1 187 ? 11.484 7.889 6.553 1.00 78.31 187 LYS A O 1
ATOM 1552 N N . GLN A 1 188 ? 9.404 8.479 7.183 1.00 81.12 188 GLN A N 1
ATOM 1553 C CA . GLN A 1 188 ? 8.771 8.248 5.880 1.00 81.12 188 GLN A CA 1
ATOM 1554 C C . GLN A 1 188 ? 9.324 9.208 4.825 1.00 81.12 188 GLN A C 1
ATOM 1556 O O . GLN A 1 188 ? 9.712 8.743 3.758 1.00 81.12 188 GLN A O 1
ATOM 1561 N N . ASP A 1 189 ? 9.501 10.487 5.168 1.00 82.88 189 ASP A N 1
ATOM 1562 C CA . ASP A 1 189 ? 10.075 11.479 4.252 1.00 82.88 189 ASP A CA 1
ATOM 1563 C C . ASP A 1 189 ? 11.485 11.074 3.791 1.00 82.88 189 ASP A C 1
ATOM 1565 O O . ASP A 1 189 ? 11.805 11.132 2.603 1.00 82.88 189 ASP A O 1
ATOM 1569 N N . LYS A 1 190 ? 12.339 10.607 4.717 1.00 86.12 190 LYS A N 1
ATOM 1570 C CA . LYS A 1 190 ? 13.693 10.115 4.393 1.00 86.12 190 LYS A CA 1
ATOM 1571 C C . LYS A 1 190 ? 13.662 8.883 3.489 1.00 86.12 190 LYS A C 1
ATOM 1573 O O . LYS A 1 190 ? 14.455 8.792 2.555 1.00 86.12 190 LYS A O 1
ATOM 1578 N N . ILE A 1 191 ? 12.759 7.943 3.766 1.00 87.75 191 ILE A N 1
ATOM 1579 C CA . ILE A 1 191 ? 12.585 6.707 2.990 1.00 87.75 191 ILE A CA 1
ATOM 1580 C C . ILE A 1 191 ? 12.111 7.025 1.565 1.00 87.75 191 ILE A C 1
ATOM 1582 O O . ILE A 1 191 ? 12.700 6.534 0.601 1.00 87.75 191 ILE A O 1
ATOM 1586 N N . SER A 1 192 ? 11.101 7.886 1.423 1.00 90.44 192 SER A N 1
ATOM 1587 C CA . SER A 1 192 ? 10.613 8.354 0.122 1.00 90.44 192 SER A CA 1
ATOM 1588 C C . SER A 1 192 ? 11.690 9.116 -0.645 1.00 90.44 192 SER A C 1
ATOM 1590 O O . SER A 1 192 ? 11.896 8.881 -1.836 1.00 90.44 192 SER A O 1
ATOM 1592 N N . HIS A 1 193 ? 12.429 9.999 0.033 1.00 92.00 193 HIS A N 1
ATOM 1593 C CA . HIS A 1 193 ? 13.520 10.748 -0.583 1.00 92.00 193 HIS A CA 1
ATOM 1594 C C . HIS A 1 193 ? 14.611 9.828 -1.130 1.00 92.00 193 HIS A C 1
ATOM 1596 O O . HIS A 1 193 ? 15.069 10.030 -2.249 1.00 92.00 193 HIS A O 1
ATOM 1602 N N . LEU A 1 194 ? 14.970 8.769 -0.406 1.00 92.19 194 LEU A N 1
ATOM 1603 C CA . LEU A 1 194 ? 15.942 7.799 -0.896 1.00 92.19 194 LEU A CA 1
ATOM 1604 C C . LEU A 1 194 ? 15.453 7.076 -2.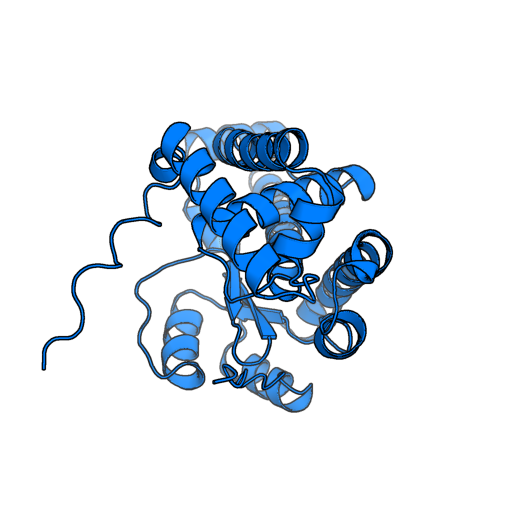164 1.00 92.19 194 LEU A C 1
ATOM 1606 O O . LEU A 1 194 ? 16.243 6.828 -3.071 1.00 92.19 194 LEU A O 1
ATOM 1610 N N . TYR A 1 195 ? 14.157 6.767 -2.271 1.00 95.94 195 TYR A N 1
ATOM 1611 C CA . TYR A 1 195 ? 13.604 6.221 -3.514 1.00 95.94 195 TYR A CA 1
ATOM 1612 C C . TYR A 1 195 ? 13.623 7.249 -4.661 1.00 95.94 195 TYR A C 1
ATOM 1614 O O . TYR A 1 195 ? 13.913 6.885 -5.801 1.00 95.94 195 TYR A O 1
ATOM 1622 N N . LYS A 1 196 ? 13.388 8.539 -4.370 1.00 95.62 196 LYS A N 1
ATOM 1623 C CA . LYS A 1 196 ? 13.557 9.639 -5.342 1.00 95.62 196 LYS A CA 1
ATOM 1624 C C . LYS A 1 196 ? 15.003 9.724 -5.844 1.00 95.62 196 LYS A C 1
ATOM 1626 O O . LYS A 1 196 ? 15.203 9.819 -7.049 1.00 95.62 196 LYS A O 1
ATOM 1631 N N . GLU A 1 197 ? 15.999 9.583 -4.968 1.00 95.69 197 GLU A N 1
ATOM 1632 C CA . GLU A 1 197 ? 17.411 9.531 -5.383 1.00 95.69 197 GLU A CA 1
ATOM 1633 C C . GLU A 1 197 ? 17.695 8.345 -6.327 1.00 95.69 197 GLU A C 1
ATOM 1635 O O . GLU A 1 197 ? 18.446 8.488 -7.288 1.00 95.69 197 GLU A O 1
ATOM 1640 N N . LEU A 1 198 ? 17.070 7.179 -6.107 1.00 96.44 198 LEU A N 1
ATOM 1641 C CA . LEU A 1 198 ? 17.197 6.037 -7.025 1.00 96.44 198 LEU A CA 1
ATOM 1642 C C . LEU A 1 198 ? 16.590 6.335 -8.405 1.00 96.44 198 LEU A C 1
ATOM 1644 O O . LEU A 1 198 ? 17.142 5.909 -9.418 1.00 96.44 198 LEU A O 1
ATOM 1648 N N . ILE A 1 199 ? 15.468 7.060 -8.457 1.00 97.38 199 ILE A N 1
ATOM 1649 C CA . ILE A 1 199 ? 14.866 7.529 -9.715 1.00 97.38 199 ILE A CA 1
ATOM 1650 C C . ILE A 1 199 ? 15.815 8.484 -10.444 1.00 97.38 199 ILE A C 1
ATOM 1652 O O . ILE A 1 199 ? 15.991 8.354 -11.655 1.00 97.38 199 ILE A O 1
ATOM 1656 N N . GLU A 1 200 ? 16.434 9.414 -9.721 1.00 97.31 200 GLU A N 1
ATOM 1657 C CA . GLU A 1 200 ? 17.386 10.376 -10.285 1.00 97.31 200 GLU A CA 1
ATOM 1658 C C . GLU A 1 200 ? 18.648 9.689 -10.831 1.00 97.31 200 GLU A C 1
ATOM 1660 O O . GLU A 1 200 ? 19.103 10.029 -11.923 1.00 97.31 200 GLU A O 1
ATOM 1665 N N . GLU A 1 201 ? 19.182 8.697 -10.112 1.00 97.25 201 GLU A N 1
ATOM 1666 C CA . GLU A 1 201 ? 20.411 7.985 -10.486 1.00 97.25 201 GLU A CA 1
ATOM 1667 C C . GLU A 1 201 ? 20.189 6.971 -11.621 1.00 97.25 201 GLU A C 1
ATOM 1669 O O . GLU A 1 201 ? 20.968 6.904 -12.572 1.00 97.25 201 GLU A O 1
ATOM 1674 N N . PHE A 1 202 ? 19.128 6.162 -11.536 1.00 97.25 202 PHE A N 1
ATOM 1675 C CA . PHE A 1 202 ? 18.927 5.011 -12.425 1.00 97.25 202 PHE A CA 1
ATOM 1676 C C . PHE A 1 202 ? 17.835 5.216 -13.485 1.00 97.25 202 PHE A C 1
ATOM 1678 O O . PHE A 1 202 ? 17.694 4.391 -14.396 1.00 97.25 202 PHE A O 1
ATOM 1685 N N . GLY A 1 203 ? 17.096 6.323 -13.409 1.00 97.56 203 GLY A N 1
ATOM 1686 C CA . GLY A 1 203 ? 16.050 6.715 -14.348 1.00 97.56 203 GLY A CA 1
ATOM 1687 C C . GLY A 1 203 ? 14.653 6.235 -13.948 1.00 97.56 203 GLY A C 1
ATOM 1688 O O . GLY A 1 203 ? 14.444 5.074 -13.593 1.00 97.56 203 GLY A O 1
ATOM 1689 N N . GLU A 1 204 ? 13.673 7.128 -14.091 1.00 96.25 204 GLU A N 1
ATOM 1690 C CA . GLU A 1 204 ? 12.258 6.921 -13.745 1.00 96.25 204 GLU A CA 1
ATOM 1691 C C . GLU A 1 204 ? 11.668 5.641 -14.356 1.00 96.25 204 GLU A C 1
ATOM 1693 O O . GLU A 1 204 ? 11.176 4.768 -13.638 1.00 96.25 204 GLU A O 1
ATOM 1698 N N . GLU A 1 205 ? 11.810 5.467 -15.673 1.00 96.50 205 GLU A N 1
ATOM 1699 C CA . GLU A 1 205 ? 11.309 4.290 -16.390 1.00 96.50 205 GLU A CA 1
ATOM 1700 C C . GLU A 1 205 ? 11.890 2.978 -15.833 1.00 96.50 205 GLU A C 1
ATOM 1702 O O . GLU A 1 205 ? 11.174 1.987 -15.664 1.00 96.50 205 GLU A O 1
ATOM 1707 N N . ASN A 1 206 ? 13.188 2.961 -15.522 1.00 97.25 206 ASN A N 1
ATOM 1708 C CA . ASN A 1 206 ? 13.866 1.781 -14.994 1.00 97.25 206 ASN A CA 1
ATOM 1709 C C . ASN A 1 206 ? 13.395 1.456 -13.577 1.00 97.25 206 ASN A C 1
ATOM 1711 O O . ASN A 1 206 ? 13.144 0.290 -13.273 1.00 97.25 206 ASN A O 1
ATOM 1715 N N . MET A 1 207 ? 13.233 2.468 -12.726 1.00 97.50 207 MET A N 1
ATOM 1716 C CA . MET A 1 207 ? 12.778 2.272 -11.353 1.00 97.50 207 MET A CA 1
ATOM 1717 C C . MET A 1 207 ? 11.327 1.796 -11.292 1.00 97.50 207 MET A C 1
ATOM 1719 O O . MET A 1 207 ? 11.032 0.858 -10.551 1.00 97.50 207 MET A O 1
ATOM 1723 N N . HIS A 1 208 ? 10.432 2.339 -12.122 1.00 96.25 208 HIS A N 1
ATOM 1724 C CA . HIS A 1 208 ? 9.057 1.842 -12.214 1.00 96.25 208 HIS A CA 1
ATOM 1725 C C . HIS A 1 208 ? 9.002 0.406 -12.741 1.00 96.25 208 HIS A C 1
ATOM 1727 O O . HIS A 1 208 ? 8.328 -0.443 -12.153 1.00 96.25 208 HIS A O 1
ATOM 1733 N N . LYS A 1 209 ? 9.760 0.088 -13.799 1.00 95.75 209 LYS A N 1
ATOM 1734 C CA . LYS A 1 209 ? 9.871 -1.292 -14.298 1.00 95.75 209 LYS A CA 1
ATOM 1735 C C . LYS A 1 209 ? 10.442 -2.238 -13.251 1.00 95.75 209 LYS A C 1
ATOM 1737 O O . LYS A 1 209 ? 10.026 -3.393 -13.204 1.00 95.75 209 LYS A O 1
ATOM 1742 N N . LEU A 1 210 ? 11.393 -1.793 -12.433 1.00 96.44 210 LEU A N 1
ATOM 1743 C CA . LEU A 1 210 ? 11.959 -2.627 -11.378 1.00 96.44 210 LEU A CA 1
ATOM 1744 C C . LEU A 1 210 ? 10.909 -2.893 -10.302 1.00 96.44 210 LEU A C 1
ATOM 1746 O O . LEU A 1 210 ? 10.674 -4.050 -9.962 1.00 96.44 210 LEU A O 1
ATOM 1750 N N . TYR A 1 211 ? 10.253 -1.835 -9.826 1.00 95.75 211 TYR A N 1
ATOM 1751 C CA . TYR A 1 211 ? 9.281 -1.898 -8.744 1.00 95.75 211 TYR A CA 1
ATOM 1752 C C . TYR A 1 211 ? 8.030 -2.709 -9.099 1.00 95.75 211 TYR A C 1
ATOM 1754 O O . TYR A 1 211 ? 7.607 -3.557 -8.321 1.00 95.75 211 TYR A O 1
ATOM 1762 N N . PHE A 1 212 ? 7.459 -2.498 -10.287 1.00 93.44 212 PHE A N 1
ATOM 1763 C CA . PHE A 1 212 ? 6.234 -3.172 -10.740 1.00 93.44 212 PHE A CA 1
ATOM 1764 C C . PHE A 1 212 ? 6.493 -4.468 -11.531 1.00 93.44 212 PHE A C 1
ATOM 1766 O O . PHE A 1 212 ? 5.558 -5.139 -11.973 1.00 93.44 212 PHE A O 1
ATOM 1773 N N . GLY A 1 213 ? 7.761 -4.846 -11.719 1.00 91.44 213 GLY A N 1
ATOM 1774 C CA . GLY A 1 213 ? 8.146 -6.081 -12.406 1.00 91.44 213 GLY A CA 1
ATOM 1775 C C . GLY A 1 213 ? 8.057 -6.024 -13.936 1.00 91.44 213 GLY A C 1
ATOM 1776 O O . GLY A 1 213 ? 7.980 -7.069 -14.576 1.00 91.44 213 GLY A O 1
ATOM 1777 N N . GLY A 1 214 ? 8.091 -4.829 -14.532 1.00 92.31 214 GLY A N 1
ATOM 1778 C CA . GLY A 1 214 ? 8.014 -4.546 -15.973 1.00 92.31 214 GLY A CA 1
ATOM 1779 C C . GLY A 1 214 ? 9.213 -4.955 -16.830 1.00 92.31 214 GLY A C 1
ATOM 1780 O O . GLY A 1 214 ? 9.147 -4.864 -18.060 1.00 92.31 214 GLY A O 1
ATOM 1781 N N . PHE A 1 215 ? 10.312 -5.426 -16.237 1.00 92.19 215 PHE A N 1
ATOM 1782 C CA . PHE A 1 215 ? 11.468 -5.891 -17.006 1.00 92.19 215 PHE A CA 1
ATOM 1783 C C . PHE A 1 215 ? 11.194 -7.216 -17.727 1.00 92.19 215 PHE A C 1
ATOM 1785 O O . PHE A 1 215 ? 11.088 -8.275 -17.110 1.00 92.19 215 PHE A O 1
ATOM 1792 N N . LYS A 1 216 ? 11.197 -7.177 -19.065 1.00 87.75 216 LYS A N 1
ATOM 1793 C CA . LYS A 1 216 ? 11.153 -8.385 -19.909 1.00 87.75 216 LYS A CA 1
ATOM 1794 C C . LYS A 1 216 ? 12.468 -9.168 -19.865 1.00 87.75 216 LYS A C 1
ATOM 1796 O O . LYS A 1 216 ? 12.461 -10.395 -19.919 1.00 87.75 216 LYS A O 1
ATOM 1801 N N . ASN A 1 217 ? 13.597 -8.463 -19.775 1.00 92.06 217 ASN A N 1
ATOM 1802 C CA . ASN A 1 217 ? 14.920 -9.068 -19.714 1.00 92.06 217 ASN A CA 1
ATOM 1803 C C . ASN A 1 217 ? 15.341 -9.296 -18.254 1.00 92.06 217 ASN A C 1
ATOM 1805 O O . ASN A 1 217 ? 15.619 -8.358 -17.507 1.00 92.06 217 ASN A O 1
ATOM 1809 N N . THR A 1 218 ? 15.433 -10.564 -17.849 1.00 91.06 218 THR A N 1
ATOM 1810 C CA . THR A 1 218 ? 15.829 -10.939 -16.484 1.00 91.06 218 THR A CA 1
ATOM 1811 C C . THR A 1 218 ? 17.263 -10.526 -16.140 1.00 91.06 218 THR A C 1
ATOM 1813 O O . THR A 1 218 ? 17.555 -10.296 -14.969 1.00 91.06 218 THR A O 1
ATOM 1816 N N . PHE A 1 219 ? 18.168 -10.446 -17.119 1.00 93.62 219 PHE A N 1
ATOM 1817 C CA . PHE A 1 219 ? 19.550 -10.032 -16.875 1.00 93.62 219 PHE A CA 1
ATOM 1818 C C . PHE A 1 219 ? 19.633 -8.538 -16.549 1.00 93.62 219 PHE A C 1
ATOM 1820 O O . PHE A 1 219 ? 20.217 -8.181 -15.531 1.00 93.62 219 PHE A O 1
ATOM 1827 N N . GLU A 1 220 ? 18.979 -7.689 -17.346 1.00 94.50 220 GLU A N 1
ATOM 1828 C CA . GLU A 1 220 ? 18.884 -6.243 -17.084 1.00 94.50 220 GLU A CA 1
ATOM 1829 C C . GLU A 1 220 ? 18.265 -5.968 -15.713 1.00 94.50 220 GLU A C 1
ATOM 1831 O O . GLU A 1 220 ? 18.848 -5.239 -14.914 1.00 94.50 220 GLU A O 1
ATOM 1836 N N . ARG A 1 221 ? 17.154 -6.649 -15.389 1.00 95.69 221 ARG A N 1
ATOM 1837 C CA . ARG A 1 221 ? 16.517 -6.558 -14.067 1.00 95.69 221 ARG A CA 1
ATOM 1838 C C . ARG A 1 221 ? 17.496 -6.872 -12.935 1.00 95.69 221 ARG A C 1
ATOM 1840 O O . ARG A 1 221 ? 17.532 -6.162 -11.939 1.00 95.69 221 ARG A O 1
ATOM 1847 N N . LYS A 1 222 ? 18.259 -7.964 -13.061 1.00 95.94 222 LYS A N 1
ATOM 1848 C CA . LYS A 1 222 ? 19.220 -8.393 -12.033 1.00 95.94 222 LYS A CA 1
ATOM 1849 C C . LYS A 1 222 ? 20.366 -7.401 -11.875 1.00 95.94 222 LYS A C 1
ATOM 1851 O O . LYS A 1 222 ? 20.721 -7.089 -10.746 1.00 95.94 222 LYS A O 1
ATOM 1856 N N . MET A 1 223 ? 20.921 -6.912 -12.982 1.00 97.25 223 MET A N 1
ATOM 1857 C CA . MET A 1 223 ? 22.011 -5.935 -12.953 1.00 97.25 223 MET A CA 1
ATOM 1858 C C . MET A 1 223 ? 21.577 -4.634 -12.283 1.00 97.25 223 MET A C 1
ATOM 1860 O O . MET A 1 223 ? 22.289 -4.140 -11.413 1.00 97.25 223 MET A O 1
ATOM 1864 N N . LEU A 1 224 ? 20.396 -4.125 -12.638 1.00 97.12 224 LEU A N 1
ATOM 1865 C CA . LEU A 1 224 ? 19.852 -2.927 -12.013 1.00 97.12 224 LEU A CA 1
ATOM 1866 C C . LEU A 1 224 ? 19.570 -3.150 -10.523 1.00 97.12 224 LEU A C 1
ATOM 1868 O O . LEU A 1 224 ? 19.979 -2.336 -9.704 1.00 97.12 224 LEU A O 1
ATOM 1872 N N . LEU A 1 225 ? 18.935 -4.268 -10.152 1.00 96.12 225 LEU A N 1
ATOM 1873 C CA . LEU A 1 225 ? 18.660 -4.573 -8.745 1.00 96.12 225 LEU A CA 1
ATOM 1874 C C . LEU A 1 225 ? 19.949 -4.625 -7.910 1.00 96.12 225 LEU A C 1
ATOM 1876 O O . LEU A 1 225 ? 19.987 -4.061 -6.823 1.00 96.12 225 LEU A O 1
ATOM 1880 N N . MET A 1 226 ? 21.024 -5.222 -8.437 1.00 95.81 226 MET A N 1
ATOM 1881 C CA . MET A 1 226 ? 22.329 -5.224 -7.764 1.00 95.81 226 MET A CA 1
ATOM 1882 C C . MET A 1 226 ? 22.895 -3.809 -7.577 1.00 95.81 226 MET A C 1
ATOM 1884 O O . MET A 1 226 ? 23.455 -3.510 -6.527 1.00 95.81 226 MET A O 1
ATOM 1888 N N . GLN A 1 227 ? 22.768 -2.933 -8.578 1.00 96.19 227 GLN A N 1
ATOM 1889 C CA . GLN A 1 227 ? 23.225 -1.542 -8.473 1.00 96.19 227 GLN A CA 1
ATOM 1890 C C . GLN A 1 227 ? 22.420 -0.756 -7.432 1.00 96.19 227 GLN A C 1
ATOM 1892 O O . GLN A 1 227 ? 23.004 -0.024 -6.635 1.00 96.19 227 GLN A O 1
ATOM 1897 N N . VAL A 1 228 ? 21.103 -0.963 -7.399 1.00 94.56 228 VAL A N 1
ATOM 1898 C CA . VAL A 1 228 ? 20.202 -0.377 -6.400 1.00 94.56 228 VAL A CA 1
ATOM 1899 C C . VAL A 1 228 ? 20.565 -0.845 -4.990 1.00 94.56 228 VAL A C 1
ATOM 1901 O O . VAL A 1 228 ? 20.680 -0.020 -4.089 1.00 94.56 228 VAL A O 1
ATOM 1904 N N . GLU A 1 229 ? 20.802 -2.143 -4.785 1.00 92.12 229 GLU A N 1
ATOM 1905 C CA . GLU A 1 229 ? 21.216 -2.678 -3.480 1.00 92.12 229 GLU A CA 1
ATOM 1906 C C . GLU A 1 229 ? 22.543 -2.067 -3.004 1.00 92.12 229 GLU A C 1
ATOM 1908 O O . GLU A 1 229 ? 22.653 -1.658 -1.849 1.00 92.12 229 GLU A O 1
ATOM 1913 N N . ILE A 1 230 ? 23.527 -1.927 -3.901 1.00 92.62 230 ILE A N 1
ATOM 1914 C CA . ILE A 1 230 ? 24.803 -1.263 -3.590 1.00 92.62 230 ILE A CA 1
ATOM 1915 C C . ILE A 1 230 ? 24.574 0.203 -3.201 1.00 92.62 230 ILE A C 1
ATOM 1917 O O . ILE A 1 230 ? 25.159 0.674 -2.226 1.00 92.62 230 ILE A O 1
ATOM 1921 N N . PHE A 1 231 ? 23.720 0.924 -3.931 1.00 92.56 231 PHE A N 1
ATOM 1922 C CA . PHE A 1 231 ? 23.398 2.320 -3.631 1.00 92.56 231 PHE A CA 1
ATOM 1923 C C . PHE A 1 231 ? 22.761 2.472 -2.243 1.00 92.56 231 PHE A C 1
ATOM 1925 O O . PHE A 1 231 ? 23.190 3.307 -1.446 1.00 92.56 231 PHE A O 1
ATOM 1932 N N . ILE A 1 232 ? 21.771 1.632 -1.935 1.00 89.50 232 ILE A N 1
ATOM 1933 C CA . ILE A 1 232 ? 21.078 1.605 -0.641 1.00 89.50 232 ILE A CA 1
ATOM 1934 C C . ILE A 1 232 ? 22.073 1.347 0.501 1.00 89.50 232 ILE A C 1
ATOM 1936 O O . ILE A 1 232 ? 22.020 2.023 1.533 1.00 89.50 232 ILE A O 1
ATOM 1940 N N . ASP A 1 233 ? 23.013 0.421 0.302 1.00 86.75 233 ASP A N 1
ATOM 1941 C CA . ASP A 1 233 ? 24.053 0.107 1.284 1.00 86.75 233 ASP A CA 1
ATOM 1942 C C . ASP A 1 233 ? 25.031 1.269 1.494 1.00 86.75 233 ASP A C 1
ATOM 1944 O O . ASP A 1 233 ? 25.387 1.579 2.631 1.00 86.75 233 ASP A O 1
ATOM 1948 N N . MET A 1 234 ? 25.423 1.968 0.426 1.00 87.38 234 MET A N 1
ATOM 1949 C CA . MET A 1 234 ? 26.291 3.148 0.518 1.00 87.38 234 MET A CA 1
ATOM 1950 C C . MET A 1 234 ? 25.649 4.315 1.279 1.00 87.38 234 MET A C 1
ATOM 1952 O O . MET A 1 234 ? 26.364 5.138 1.852 1.00 87.38 234 MET A O 1
ATOM 1956 N N . LYS A 1 235 ? 24.317 4.396 1.289 1.00 85.44 235 LYS A N 1
ATOM 1957 C CA . LYS A 1 235 ? 23.546 5.443 1.974 1.00 85.44 235 LYS A CA 1
ATOM 1958 C C . LYS A 1 235 ? 23.205 5.098 3.429 1.00 85.44 235 LYS A C 1
ATOM 1960 O O . LYS A 1 235 ? 22.510 5.875 4.076 1.00 85.44 235 LYS A O 1
ATOM 1965 N N . ASP A 1 236 ? 23.673 3.952 3.937 1.00 77.06 236 ASP A N 1
ATOM 1966 C CA . ASP A 1 236 ? 23.343 3.412 5.268 1.00 77.06 236 ASP A CA 1
ATOM 1967 C C . ASP A 1 236 ? 21.826 3.368 5.543 1.00 77.06 236 ASP A C 1
ATOM 1969 O O . ASP A 1 236 ? 21.337 3.529 6.663 1.00 77.06 236 ASP A O 1
ATOM 1973 N N . ALA A 1 237 ? 21.044 3.136 4.488 1.00 70.19 237 ALA A N 1
ATOM 1974 C CA . ALA A 1 237 ? 19.588 3.167 4.544 1.00 70.19 237 ALA A CA 1
ATOM 1975 C C . ALA A 1 237 ? 18.997 2.049 5.416 1.00 70.19 237 ALA A C 1
ATOM 1977 O O . ALA A 1 237 ? 17.882 2.165 5.920 1.00 70.19 237 ALA A O 1
ATOM 1978 N N . LYS A 1 238 ? 19.765 0.979 5.650 1.00 66.81 238 LYS A N 1
ATOM 1979 C CA . LYS A 1 238 ? 19.412 -0.113 6.568 1.00 66.81 238 LYS A CA 1
ATOM 1980 C C . LYS A 1 238 ? 19.173 0.389 7.999 1.00 66.81 238 LYS A C 1
ATOM 1982 O O . LYS A 1 238 ? 18.337 -0.172 8.705 1.00 66.81 238 LYS A O 1
ATOM 1987 N N . SER A 1 239 ? 19.835 1.475 8.410 1.00 69.31 239 SER A N 1
ATOM 1988 C CA . SER A 1 239 ? 19.620 2.120 9.713 1.00 69.31 239 SER A CA 1
ATOM 1989 C C . SER A 1 239 ? 18.263 2.830 9.830 1.00 69.31 239 SER A C 1
ATOM 1991 O O . SER A 1 239 ? 17.772 3.041 10.940 1.00 69.31 239 SER A O 1
ATOM 1993 N N . LEU A 1 240 ? 17.625 3.163 8.700 1.00 63.47 240 LEU A N 1
ATOM 1994 C CA . LEU A 1 240 ? 16.347 3.877 8.647 1.00 63.47 240 LEU A CA 1
ATOM 1995 C C . LEU A 1 240 ? 15.139 2.954 8.847 1.00 63.47 240 LEU A C 1
ATOM 1997 O O . LEU A 1 240 ? 14.034 3.455 9.027 1.00 63.47 240 LEU A O 1
ATOM 2001 N N . LEU A 1 241 ? 15.321 1.629 8.891 1.00 62.72 241 LEU A N 1
ATOM 2002 C CA . LEU A 1 241 ? 14.279 0.657 9.241 1.00 62.72 241 LEU A CA 1
ATOM 2003 C C . LEU A 1 241 ? 14.709 -0.266 10.406 1.00 62.72 241 LEU A C 1
ATOM 2005 O O . LEU A 1 241 ? 14.828 -1.483 10.221 1.00 62.72 241 LEU A O 1
ATOM 2009 N N . PRO A 1 242 ? 14.914 0.252 11.636 1.00 44.09 242 PRO A N 1
ATOM 2010 C CA . PRO A 1 242 ? 15.177 -0.612 12.784 1.00 44.09 242 PRO A CA 1
ATOM 2011 C C . PRO A 1 242 ? 13.948 -1.503 13.031 1.00 44.09 242 PRO A C 1
ATOM 2013 O O . PRO A 1 242 ? 12.852 -1.000 13.278 1.00 44.09 242 PRO A O 1
ATOM 2016 N N . GLY A 1 243 ? 14.130 -2.822 12.898 1.00 47.59 243 GLY A N 1
ATOM 2017 C CA . GLY A 1 243 ? 13.065 -3.837 12.965 1.00 47.59 243 GLY A CA 1
ATOM 2018 C C . GLY A 1 243 ? 12.830 -4.633 11.671 1.00 47.59 243 GLY A C 1
ATOM 2019 O O . GLY A 1 243 ? 12.181 -5.671 11.725 1.00 47.59 243 GLY A O 1
ATOM 2020 N N . TYR A 1 244 ? 13.407 -4.212 10.541 1.00 43.03 244 TYR A N 1
ATOM 2021 C CA . TYR A 1 244 ? 13.300 -4.918 9.250 1.00 43.03 244 TYR A CA 1
ATOM 2022 C C . TYR A 1 244 ? 14.595 -5.641 8.826 1.00 43.03 244 TYR A C 1
ATOM 2024 O O . TYR A 1 244 ? 14.670 -6.224 7.751 1.00 43.03 244 TYR A O 1
ATOM 2032 N N . GLY A 1 245 ? 15.629 -5.625 9.677 1.00 33.66 245 GLY A N 1
ATOM 2033 C CA . GLY A 1 245 ? 16.988 -6.053 9.320 1.00 33.66 245 GLY A CA 1
ATOM 2034 C C . GLY A 1 245 ? 17.686 -7.017 10.281 1.00 33.66 245 GLY A C 1
ATOM 2035 O O . GLY A 1 245 ? 18.894 -7.151 10.165 1.00 33.66 245 GLY A O 1
ATOM 2036 N N . ASN A 1 246 ? 16.984 -7.681 11.209 1.00 30.30 246 ASN A N 1
ATOM 2037 C CA . ASN A 1 246 ? 17.574 -8.685 12.116 1.00 30.30 246 ASN A CA 1
ATOM 2038 C C . ASN A 1 246 ? 16.611 -9.855 12.407 1.00 30.30 246 ASN A C 1
ATOM 2040 O O . ASN A 1 246 ? 16.344 -10.147 13.560 1.00 30.30 246 ASN A O 1
ATOM 2044 N N . ASP A 1 247 ? 16.086 -10.516 11.370 1.00 32.09 247 ASP A N 1
ATOM 2045 C CA . ASP A 1 247 ? 15.493 -11.868 11.493 1.00 32.09 247 ASP A CA 1
ATOM 2046 C C . ASP A 1 247 ? 15.669 -12.699 10.202 1.00 32.09 247 ASP A C 1
ATOM 2048 O O . ASP A 1 247 ? 14.907 -13.614 9.894 1.00 32.09 247 ASP A O 1
ATOM 2052 N N . VAL A 1 248 ? 16.721 -12.410 9.427 1.00 31.27 248 VAL A N 1
ATOM 2053 C CA . VAL A 1 248 ? 17.189 -13.299 8.350 1.00 31.27 248 VAL A CA 1
ATOM 2054 C C . VAL A 1 248 ? 18.533 -13.879 8.771 1.00 31.27 248 VAL A C 1
ATOM 2056 O O . VAL A 1 248 ? 19.577 -13.589 8.198 1.00 31.27 248 VAL A O 1
ATOM 2059 N N . GLY A 1 249 ? 18.513 -14.651 9.852 1.00 29.91 249 GLY A N 1
ATOM 2060 C CA . GLY A 1 249 ? 19.732 -15.219 10.405 1.00 29.91 249 GLY A CA 1
ATOM 2061 C C . GLY A 1 249 ? 19.506 -16.027 11.668 1.00 29.91 249 GLY A C 1
ATOM 2062 O O . GLY A 1 249 ? 20.150 -15.725 12.653 1.00 29.91 249 GLY A O 1
ATOM 2063 N N . GLU A 1 250 ? 18.575 -16.987 11.643 1.00 30.39 250 GLU A N 1
ATOM 2064 C CA . GLU A 1 250 ? 18.641 -18.273 12.371 1.00 30.39 250 GLU A CA 1
ATOM 2065 C C . GLU A 1 250 ? 17.269 -18.965 12.362 1.00 30.39 250 GLU A C 1
ATOM 2067 O O . GLU A 1 250 ? 16.536 -18.993 13.342 1.00 30.39 250 GLU A O 1
ATOM 2072 N N . ALA A 1 251 ? 16.911 -19.574 11.233 1.00 28.03 251 ALA A N 1
ATOM 2073 C CA . ALA A 1 251 ? 15.971 -20.691 11.241 1.00 28.03 251 ALA A CA 1
ATOM 2074 C C . ALA A 1 251 ? 16.141 -21.514 9.964 1.00 28.03 251 ALA A C 1
ATOM 2076 O O . ALA A 1 251 ? 15.500 -21.235 8.951 1.00 28.03 251 ALA A O 1
ATOM 2077 N N . ARG A 1 252 ? 17.016 -22.528 10.035 1.00 26.11 252 ARG A N 1
ATOM 2078 C CA . ARG A 1 252 ? 16.813 -23.915 9.556 1.00 26.11 252 ARG A CA 1
ATOM 2079 C C . ARG A 1 252 ? 18.160 -24.624 9.371 1.00 26.11 252 ARG A C 1
ATOM 2081 O O . ARG A 1 252 ? 18.653 -24.785 8.261 1.00 26.11 252 ARG A O 1
ATOM 2088 N N . THR A 1 253 ? 18.701 -25.130 10.475 1.00 28.53 253 THR A N 1
ATOM 2089 C CA . THR A 1 253 ? 19.294 -26.473 10.480 1.00 28.53 253 THR A CA 1
ATOM 2090 C C . THR A 1 253 ? 18.402 -27.362 11.328 1.00 28.53 253 THR A C 1
ATOM 2092 O O . THR A 1 253 ? 18.311 -27.163 12.537 1.00 28.53 253 THR A O 1
ATOM 2095 N N . ASN A 1 254 ? 17.706 -28.267 10.648 1.00 32.06 254 ASN A N 1
ATOM 2096 C CA . ASN A 1 254 ? 17.411 -29.643 11.043 1.00 32.06 254 ASN A CA 1
ATOM 2097 C C . ASN A 1 254 ? 17.030 -30.391 9.767 1.00 32.06 254 ASN A C 1
ATOM 2099 O O . ASN A 1 254 ? 16.061 -29.950 9.108 1.00 32.06 254 ASN A O 1
#

Sequence (254 aa):
MGVERNDFIASKETMRDLRRDYSVVRDSFQESLGTLVREVSDFLVTKYGEFMPNTKDQISDGIENRLLFLTKESYVKFHKDWLGREESRNPTAYVCKKGGITVLLDTLEVWAGISQTEKEKFIEYFGSKEQAITELTYINLIANIVHETVHQFQDWSLPELFFEMGTVYYQEEINRERDYECPTTEKQDKISHLYKELIEEFGEENMHKLYFGGFKNTFERKMLLMQVEIFIDMKDAKSLLPGYGNDVGEARTN

Secondary structure (DSSP, 8-state):
-------PBPPHHHHHHHHHHH-SS-HHHHHHHHHHHHHHHHHHHHHHGGG-TTTHHHHHTTGGG-EEEE-HHHHHHHIIIIISS------SEEEETTBTEEEEE-HHHHHHHS-HHHHHHHHHHHSSHHHHHHHHHHHHHHHHHHHHHHHHHS-TTS-HHHHHHHHHHHHHHHHHHHT---PPPHHHHHHHHHHHHHHHHH-HHHHHHHHHT--S-HHHHHHHHHHHHHHHHHTTGGGGSTTSSSSSSS----